Protein AF-A0A3L7MXK4-F1 (afdb_monomer_lite)

Radius of gyration: 22.19 Å; chains: 1; bounding box: 55×28×58 Å

Foldseek 3Di:
DLVVLVCCCVPVNLVSLLVVLVVDDCVVPLVSNQVSLLVSLLSQLQQLLVQLLVVCCVVVVCNPLLVPADHSFQVRLVSSCPPCLVCAPPQHDRHDLVSLLSSLVSLLSHAQDRSLSSSLSSLVSVQSGDCVSQPCDDPPCRVPSVLSNLSSCCRNVHPVVVSLVSLVVRCVVCVVVVDLVSLVVSLVSCVVVVVLVVSLVSCLSRDALVVNPVSCVVVLHLVSSLSRCVVVVNVPSNVVSVVSVVVSVVD

Sequence (251 aa):
MPLGFDWILERYGLCNAITTLTSQDFSQMPAVREYCLQKLIRALYEELAIRLRNEIEKHDGNRSAVEKIPVGEAGEIKKLIANRPWLFEEDNYHIDLSHLSSAVQMSIHLPGCKELEMALELCEYGKNLSSRFLGKSEPPFENLYESYGKYLEINAGRDVEKNLDYFRKIAKENEPDGSSYPAEVLLQLLEKLGKSEEALELAGKTLNASGLYGMCSKAGNFKPMQHAAQAQDDPVHFLAALIEVEKAGKA

Secondary structure (DSSP, 8-state):
--HHHHHHHHHHHHHHHHHHHHHS--TT-HHHHHHHHHHHHHHHHHHHHHHHHHHHHHHH--HHHHTTSPSSSTTHHHHHHTT-GGGGGGG--SS-HHHHHHHHHHGGG--SSHHHHHHHHHHHHHHTS-GGGS--PPTTSSSHHHHHHHHHHHHTTSSHHHHHHHHHHHHHHHGGGT--HHHHHHHHHHHHTT-HHHHHHHHHHHS-HHHHHHHHHHHT--HHHHHHHHHTT-HHHHHHHHHHHHHHT--

pLDDT: mean 86.08, std 9.23, range [38.41, 97.44]

Structure (mmCIF, N/CA/C/O backbone):
data_AF-A0A3L7MXK4-F1
#
_entry.id   AF-A0A3L7MXK4-F1
#
loop_
_atom_site.group_PDB
_atom_site.id
_atom_site.type_symbol
_atom_site.label_atom_id
_atom_site.label_alt_id
_atom_site.label_comp_id
_atom_site.label_asym_id
_atom_site.label_entity_id
_atom_site.label_seq_id
_atom_site.pdbx_PDB_ins_code
_atom_site.Cartn_x
_atom_site.Cartn_y
_atom_site.Cartn_z
_atom_site.occupancy
_atom_site.B_iso_or_equiv
_atom_site.auth_seq_id
_atom_site.auth_comp_id
_atom_site.auth_asym_id
_atom_site.auth_atom_id
_atom_site.pdbx_PDB_model_num
ATOM 1 N N . MET A 1 1 ? -20.090 1.853 -17.558 1.00 38.41 1 MET A N 1
ATOM 2 C CA . MET A 1 1 ? -19.406 2.717 -18.544 1.00 38.41 1 MET A CA 1
ATOM 3 C C . MET A 1 1 ? -18.403 3.597 -17.818 1.00 38.41 1 MET A C 1
ATOM 5 O O . MET A 1 1 ? -18.827 4.575 -17.219 1.00 38.41 1 MET A O 1
ATOM 9 N N . PRO A 1 2 ? -17.108 3.277 -17.845 1.00 53.97 2 PRO A N 1
ATOM 10 C CA . PRO A 1 2 ? -16.078 4.145 -17.288 1.00 53.97 2 PRO A CA 1
ATOM 11 C C . PRO A 1 2 ? -15.321 4.914 -18.391 1.00 53.97 2 PRO A C 1
ATOM 13 O O . PRO A 1 2 ? -14.101 4.960 -18.414 1.00 53.97 2 PRO A O 1
ATOM 16 N N . LEU A 1 3 ? -16.056 5.533 -19.322 1.00 64.44 3 LEU A N 1
ATOM 17 C CA . LEU A 1 3 ? -15.480 6.222 -20.490 1.00 64.44 3 LEU A CA 1
ATOM 18 C C . LEU A 1 3 ? -14.849 7.585 -20.150 1.00 64.44 3 LEU A C 1
ATOM 20 O O . LEU A 1 3 ? -14.024 8.080 -20.906 1.00 64.44 3 LEU A O 1
ATOM 24 N N . GLY A 1 4 ? -15.226 8.205 -19.025 1.00 80.75 4 GLY A N 1
ATOM 25 C CA . GLY A 1 4 ? -14.708 9.523 -18.638 1.00 80.75 4 GLY A CA 1
ATOM 26 C C . GLY A 1 4 ? -13.283 9.477 -18.088 1.00 80.75 4 GLY A C 1
ATOM 27 O O . GLY A 1 4 ? -12.463 10.314 -18.445 1.00 80.75 4 GLY A O 1
ATOM 28 N N . PHE A 1 5 ? -12.974 8.486 -17.247 1.00 84.75 5 PHE A N 1
ATOM 29 C CA . PHE A 1 5 ? -11.651 8.377 -16.630 1.00 84.75 5 PHE A CA 1
ATOM 30 C C . PHE A 1 5 ? -10.586 7.896 -17.618 1.00 84.75 5 PHE A C 1
ATOM 32 O O . PHE A 1 5 ? -9.492 8.453 -17.645 1.00 84.75 5 PHE A O 1
ATOM 39 N N . ASP A 1 6 ? -10.934 6.937 -18.480 1.00 85.69 6 ASP A N 1
ATOM 40 C CA . ASP A 1 6 ? -10.057 6.498 -19.570 1.00 85.69 6 ASP A CA 1
ATOM 41 C C . ASP A 1 6 ? -9.686 7.691 -20.473 1.00 85.69 6 ASP A C 1
ATOM 43 O O . ASP A 1 6 ? -8.519 7.897 -20.791 1.00 85.69 6 ASP A O 1
ATOM 47 N N . TRP A 1 7 ? -10.650 8.570 -20.773 1.00 86.50 7 TRP A N 1
ATOM 48 C CA . TRP A 1 7 ? -10.393 9.784 -21.551 1.00 86.50 7 TRP A CA 1
ATOM 49 C C . TRP A 1 7 ? -9.498 10.800 -20.827 1.00 86.50 7 TRP A C 1
ATOM 51 O O . TRP A 1 7 ? -8.675 11.463 -21.461 1.00 86.50 7 TRP A O 1
ATOM 61 N N . ILE A 1 8 ? -9.633 10.924 -19.500 1.00 86.75 8 ILE A N 1
ATOM 62 C CA . ILE A 1 8 ? -8.743 11.766 -18.687 1.00 86.75 8 ILE A CA 1
ATOM 63 C C . ILE A 1 8 ? -7.309 11.244 -18.764 1.00 86.75 8 ILE A C 1
ATOM 65 O O . ILE A 1 8 ? -6.399 12.024 -19.046 1.00 86.75 8 ILE A O 1
ATOM 69 N N . LEU A 1 9 ? -7.117 9.938 -18.570 1.00 87.44 9 LEU A N 1
ATOM 70 C CA . LEU A 1 9 ? -5.806 9.299 -18.672 1.00 87.44 9 LEU A CA 1
ATOM 71 C C . LEU A 1 9 ? -5.185 9.502 -20.057 1.00 87.44 9 LEU A C 1
ATOM 73 O O . LEU A 1 9 ? -4.045 9.950 -20.152 1.00 87.44 9 LEU A O 1
ATOM 77 N N . GLU A 1 10 ? -5.942 9.233 -21.121 1.00 86.19 10 GLU A N 1
ATOM 78 C CA . GLU A 1 10 ? -5.451 9.308 -22.500 1.00 86.19 10 GLU A CA 1
ATOM 79 C C . GLU A 1 10 ? -5.115 10.737 -22.945 1.00 86.19 10 GLU A C 1
ATOM 81 O O . GLU A 1 10 ? -4.154 10.945 -23.685 1.00 86.19 10 GLU A O 1
ATOM 86 N N . ARG A 1 11 ? -5.904 11.735 -22.525 1.00 85.25 11 ARG A N 1
ATOM 87 C CA . ARG A 1 11 ? -5.805 13.099 -23.069 1.00 85.25 11 ARG A CA 1
ATOM 88 C C . ARG A 1 11 ? -5.101 14.096 -22.158 1.00 85.25 11 ARG A C 1
ATOM 90 O O . ARG A 1 11 ? -4.504 15.048 -22.657 1.00 85.25 11 ARG A O 1
ATOM 97 N N . TYR A 1 12 ? -5.193 13.904 -20.848 1.00 84.00 12 TYR A N 1
ATOM 98 C CA . TYR A 1 12 ? -4.678 14.839 -19.846 1.00 84.00 12 TYR A CA 1
ATOM 99 C C . TYR A 1 12 ? -3.567 14.235 -18.977 1.00 84.00 12 TYR A C 1
ATOM 101 O O . TYR A 1 12 ? -2.938 14.967 -18.209 1.00 84.00 12 TYR A O 1
ATOM 109 N N . GLY A 1 13 ? -3.289 12.937 -19.129 1.00 88.38 13 GLY A N 1
ATOM 110 C CA . GLY A 1 13 ? -2.161 12.248 -18.510 1.00 88.38 13 GLY A CA 1
ATOM 111 C C . GLY A 1 13 ? -2.358 11.894 -17.034 1.00 88.38 13 GLY A C 1
ATOM 112 O O . GLY A 1 13 ? -3.392 12.168 -16.417 1.00 88.38 13 GLY A O 1
ATOM 113 N N . LEU A 1 14 ? -1.320 11.281 -16.457 1.00 90.00 14 LEU A N 1
ATOM 114 C CA . LEU A 1 14 ? -1.338 10.721 -15.102 1.00 90.00 14 LEU A CA 1
ATOM 115 C C . LEU A 1 14 ? -1.592 11.757 -14.007 1.00 90.00 14 LEU A C 1
ATOM 117 O O . LEU A 1 14 ? -2.372 11.481 -13.104 1.00 90.00 14 LEU A O 1
ATOM 121 N N . CYS A 1 15 ? -0.993 12.948 -14.093 1.00 90.19 15 CYS A N 1
ATOM 122 C CA . CYS A 1 15 ? -1.170 13.993 -13.079 1.00 90.19 15 CYS A CA 1
ATOM 123 C C . CYS A 1 15 ? -2.654 14.349 -12.899 1.00 90.19 15 CYS A C 1
ATOM 125 O O . CYS A 1 15 ? -3.188 14.286 -11.794 1.00 90.19 15 CYS A O 1
ATOM 127 N N . ASN A 1 16 ? -3.361 14.608 -14.006 1.00 90.00 16 ASN A N 1
ATOM 128 C CA . ASN A 1 16 ? -4.790 14.923 -13.970 1.00 90.00 16 ASN A CA 1
ATOM 129 C C . ASN A 1 16 ? -5.641 13.730 -13.522 1.00 90.00 16 ASN A C 1
ATOM 131 O O . ASN A 1 16 ? -6.633 13.915 -12.814 1.00 90.00 16 ASN A O 1
ATOM 135 N N . ALA A 1 17 ? -5.260 12.508 -13.896 1.00 90.25 17 ALA A N 1
ATOM 136 C CA . ALA A 1 17 ? -5.934 11.302 -13.429 1.00 90.25 17 ALA A CA 1
ATOM 137 C C . ALA A 1 17 ? -5.788 11.116 -11.908 1.00 90.25 17 ALA A C 1
ATOM 139 O O . ALA A 1 17 ? -6.777 10.835 -11.230 1.00 90.25 17 ALA A O 1
ATOM 140 N N . ILE A 1 18 ? -4.590 11.354 -11.363 1.00 90.88 18 ILE A N 1
ATOM 141 C CA . ILE A 1 18 ? -4.318 11.347 -9.921 1.00 90.88 18 ILE A CA 1
ATOM 142 C C . ILE A 1 18 ? -5.150 12.426 -9.233 1.00 90.88 18 ILE A C 1
ATOM 144 O O . ILE A 1 18 ? -5.903 12.105 -8.319 1.00 90.88 18 ILE A O 1
ATOM 148 N N . THR A 1 19 ? -5.093 13.678 -9.699 1.00 89.94 19 THR A N 1
ATOM 149 C CA . THR A 1 19 ? -5.881 14.781 -9.125 1.00 89.94 19 THR A CA 1
ATOM 150 C C . THR A 1 19 ? -7.378 14.484 -9.147 1.00 89.94 19 THR A C 1
ATOM 152 O O . THR A 1 19 ? -8.079 14.761 -8.178 1.00 89.94 19 THR A O 1
ATOM 155 N N . THR A 1 20 ? -7.890 13.889 -10.224 1.00 88.06 20 THR A N 1
ATOM 156 C CA . THR A 1 20 ? -9.307 13.512 -10.323 1.00 88.06 20 THR A CA 1
ATOM 157 C C . THR A 1 20 ? -9.670 12.467 -9.273 1.00 88.06 20 THR A C 1
ATOM 159 O O . THR A 1 20 ? -10.681 12.605 -8.588 1.00 88.06 20 THR A O 1
ATOM 162 N N . LEU A 1 21 ? -8.837 11.437 -9.117 1.00 86.69 21 LEU A N 1
ATOM 163 C CA . LEU A 1 21 ? -9.090 10.366 -8.162 1.00 86.69 21 LEU A CA 1
ATOM 164 C C . LEU A 1 21 ? -8.936 10.793 -6.696 1.00 86.69 21 LEU A C 1
ATOM 166 O O . LEU A 1 21 ? -9.581 10.200 -5.836 1.00 86.69 21 LEU A O 1
ATOM 170 N N . THR A 1 22 ? -8.084 11.777 -6.402 1.00 85.31 22 THR A N 1
ATOM 171 C CA . THR A 1 22 ? -7.883 12.283 -5.036 1.00 85.31 22 THR A CA 1
ATOM 172 C C . THR A 1 22 ? -8.890 13.361 -4.643 1.00 85.31 22 THR A C 1
ATOM 174 O O . THR A 1 22 ? -9.222 13.472 -3.467 1.00 85.31 22 THR A O 1
ATOM 177 N N . SER A 1 23 ? -9.387 14.150 -5.600 1.00 85.44 23 SER A N 1
ATOM 178 C CA . SER A 1 23 ? -10.332 15.245 -5.330 1.00 85.44 23 SER A CA 1
ATOM 179 C C . SER A 1 23 ? -11.796 14.812 -5.274 1.00 85.44 23 SER A C 1
ATOM 181 O O . SER A 1 23 ? -12.600 15.480 -4.625 1.00 85.44 23 SER A O 1
ATOM 183 N N . GLN A 1 24 ? -12.163 13.726 -5.954 1.00 82.75 24 GLN A N 1
ATOM 184 C CA . GLN A 1 24 ? -13.541 13.240 -5.969 1.00 82.75 24 GLN A CA 1
ATOM 185 C C . GLN A 1 24 ? -13.801 12.247 -4.838 1.00 82.75 24 GLN A C 1
ATOM 187 O O . GLN A 1 24 ? -13.028 11.315 -4.612 1.00 82.75 24 GLN A O 1
ATOM 192 N N . ASP A 1 25 ? -14.942 12.409 -4.168 1.00 80.06 25 ASP A N 1
ATOM 193 C CA . ASP A 1 25 ? -15.413 11.417 -3.210 1.00 80.06 25 ASP A CA 1
ATOM 194 C C . ASP A 1 25 ? -16.075 10.238 -3.938 1.00 80.06 25 ASP A C 1
ATOM 196 O O . ASP A 1 25 ? -17.154 10.357 -4.521 1.00 80.06 25 ASP A O 1
ATOM 200 N N . PHE A 1 26 ? -15.420 9.079 -3.878 1.00 80.81 26 PHE A N 1
ATOM 201 C CA . PHE A 1 26 ? -15.937 7.815 -4.403 1.00 80.81 26 PHE A CA 1
ATOM 202 C C . PHE A 1 26 ? -16.527 6.904 -3.316 1.00 80.81 26 PHE A C 1
ATOM 204 O O . PHE A 1 26 ? -16.756 5.721 -3.581 1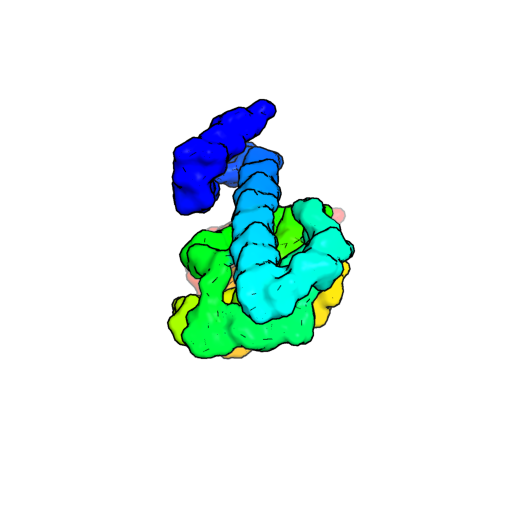.00 80.81 26 PHE A O 1
ATOM 211 N N . SER A 1 27 ? -16.784 7.409 -2.103 1.00 77.31 27 SER A N 1
ATOM 212 C CA . SER A 1 27 ? -17.330 6.631 -0.978 1.00 77.31 27 SER A CA 1
ATOM 213 C C . SER A 1 27 ? -18.598 5.850 -1.346 1.00 77.31 27 SER A C 1
ATOM 215 O O . SER A 1 27 ? -18.765 4.704 -0.934 1.00 77.31 27 SER A O 1
ATOM 217 N N . GLN A 1 28 ? -19.451 6.430 -2.193 1.00 82.38 28 GLN A N 1
ATOM 218 C CA . GLN A 1 28 ? -20.707 5.827 -2.655 1.00 82.38 28 GLN A CA 1
ATOM 219 C C . GLN A 1 28 ? -20.551 4.930 -3.897 1.00 82.38 28 GLN A C 1
ATOM 221 O O . GLN A 1 28 ? -21.513 4.300 -4.334 1.00 82.38 28 GLN A O 1
ATOM 226 N N . MET A 1 29 ? -19.361 4.875 -4.505 1.00 86.56 29 MET A N 1
ATOM 227 C CA . MET A 1 29 ? -19.113 4.183 -5.777 1.00 86.56 29 MET A CA 1
ATOM 228 C C . MET A 1 29 ? -17.806 3.365 -5.739 1.00 86.56 29 MET A C 1
ATOM 230 O O . MET A 1 29 ? -16.905 3.598 -6.554 1.00 86.56 29 MET A O 1
ATOM 234 N N . PRO A 1 30 ? -17.688 2.367 -4.841 1.00 85.75 30 PRO A N 1
ATOM 235 C CA . PRO A 1 30 ? -16.448 1.612 -4.643 1.00 85.75 30 PRO A CA 1
ATOM 236 C C . PRO A 1 30 ? -15.970 0.895 -5.913 1.00 85.75 30 PRO A C 1
ATOM 238 O O . PRO A 1 30 ? -14.783 0.926 -6.220 1.00 85.75 30 PRO A O 1
ATOM 241 N N . ALA A 1 31 ? -16.888 0.341 -6.712 1.00 88.00 31 ALA A N 1
ATOM 242 C CA . ALA A 1 31 ? -16.544 -0.327 -7.970 1.00 88.00 31 ALA A CA 1
ATOM 243 C C . ALA A 1 31 ? -15.960 0.632 -9.027 1.00 88.00 31 ALA A C 1
ATOM 245 O O . ALA A 1 31 ? -15.102 0.244 -9.817 1.00 88.00 31 ALA A O 1
ATOM 246 N N . VAL A 1 32 ? -16.407 1.895 -9.051 1.00 89.31 32 VAL A N 1
ATOM 247 C CA . VAL A 1 32 ? -15.856 2.911 -9.966 1.00 89.31 32 VAL A CA 1
ATOM 248 C C . VAL A 1 32 ? -14.473 3.337 -9.499 1.00 89.31 32 VAL A C 1
ATOM 250 O O . VAL A 1 32 ? -13.558 3.422 -10.314 1.00 89.31 32 VAL A O 1
ATOM 253 N N . ARG A 1 33 ? -14.305 3.541 -8.187 1.00 89.75 33 ARG A N 1
ATOM 254 C CA . ARG A 1 33 ? -13.001 3.834 -7.586 1.00 89.75 33 ARG A CA 1
ATOM 255 C C . ARG A 1 33 ? -11.982 2.760 -7.937 1.00 89.75 33 ARG A C 1
ATOM 257 O O . ARG A 1 33 ? -10.892 3.081 -8.397 1.00 89.75 33 ARG A O 1
ATOM 264 N N . GLU A 1 34 ? -12.358 1.500 -7.745 1.00 91.50 34 GLU A N 1
ATOM 265 C CA . GLU A 1 34 ? -11.515 0.349 -8.042 1.00 91.50 34 GLU A CA 1
ATOM 266 C C . GLU A 1 34 ? -11.119 0.317 -9.521 1.00 91.50 34 GLU A C 1
ATOM 268 O O . GLU A 1 34 ? -9.932 0.232 -9.826 1.00 91.50 34 GLU A O 1
ATOM 273 N N . TYR A 1 35 ? -12.082 0.472 -10.437 1.00 91.81 35 TYR A N 1
ATOM 274 C CA . TYR A 1 35 ? -11.799 0.523 -11.873 1.00 91.81 35 TYR A CA 1
ATOM 275 C C . TYR A 1 35 ? -10.793 1.626 -12.226 1.00 91.81 35 TYR A C 1
ATOM 277 O O . TYR A 1 35 ? -9.805 1.383 -12.921 1.00 91.81 35 TYR A O 1
ATOM 285 N N . CYS A 1 36 ? -11.030 2.848 -11.748 1.00 92.06 36 CYS A N 1
ATOM 286 C CA . CYS A 1 36 ? -10.164 3.984 -12.041 1.00 92.06 36 CYS A CA 1
ATOM 287 C C . CYS A 1 36 ? -8.757 3.782 -11.453 1.00 92.06 36 CYS A C 1
ATOM 289 O O . CYS A 1 36 ? -7.765 4.078 -12.118 1.00 92.06 36 CYS A O 1
ATOM 291 N N . LEU A 1 37 ? -8.647 3.211 -10.249 1.00 93.38 37 LEU A N 1
ATOM 292 C CA . LEU A 1 37 ? -7.355 2.858 -9.656 1.00 93.38 37 LEU A CA 1
ATOM 293 C C . LEU A 1 37 ? -6.620 1.803 -10.481 1.00 93.38 37 LEU A C 1
ATOM 295 O O . LEU A 1 37 ? -5.447 1.993 -10.786 1.00 93.38 37 LEU A O 1
ATOM 299 N N . GLN A 1 38 ? -7.300 0.736 -10.903 1.00 94.88 38 GLN A N 1
ATOM 300 C CA . GLN A 1 38 ? -6.702 -0.292 -11.759 1.00 94.88 38 GLN A CA 1
ATOM 301 C C . GLN A 1 38 ? -6.129 0.318 -13.047 1.00 94.88 38 GLN A C 1
ATOM 303 O O . GLN A 1 38 ? -5.003 0.015 -13.446 1.00 94.88 38 GLN A O 1
ATOM 308 N N . LYS A 1 39 ? -6.868 1.238 -13.677 1.00 94.50 39 LYS A N 1
ATOM 309 C CA . LYS A 1 39 ? -6.406 1.953 -14.873 1.00 94.50 39 LYS A CA 1
ATOM 310 C C . LYS A 1 39 ? -5.208 2.856 -14.608 1.00 94.50 39 LYS A C 1
ATOM 312 O O . LYS A 1 39 ? -4.264 2.834 -15.395 1.00 94.50 39 LYS A O 1
ATOM 317 N N . LEU A 1 40 ? -5.226 3.605 -13.506 1.00 94.94 40 LEU A N 1
ATOM 318 C CA . LEU A 1 40 ? -4.113 4.464 -13.110 1.00 94.94 40 LEU A CA 1
ATOM 319 C C . LEU A 1 40 ? -2.831 3.648 -12.892 1.00 94.94 40 LEU A C 1
ATOM 321 O O . LEU A 1 40 ? -1.787 4.001 -13.436 1.00 94.94 40 LEU A O 1
ATOM 325 N N . ILE A 1 41 ? -2.916 2.550 -12.132 1.00 96.38 41 ILE A N 1
ATOM 326 C CA . ILE A 1 41 ? -1.758 1.691 -11.855 1.00 96.38 41 ILE A CA 1
ATOM 327 C C . ILE A 1 41 ? -1.208 1.093 -13.139 1.00 96.38 41 ILE A C 1
ATOM 329 O O . ILE A 1 41 ? 0.001 1.132 -13.348 1.00 96.38 41 ILE A O 1
ATOM 333 N N . ARG A 1 42 ? -2.075 0.596 -14.027 1.00 95.50 42 ARG A N 1
ATOM 334 C CA . ARG A 1 42 ? -1.629 0.038 -15.304 1.00 95.50 42 ARG A CA 1
ATOM 335 C C . ARG A 1 42 ? -0.901 1.077 -16.160 1.00 95.50 42 ARG A C 1
ATOM 337 O O . ARG A 1 42 ? 0.183 0.785 -16.648 1.00 95.50 42 ARG A O 1
ATOM 344 N N . ALA A 1 43 ? -1.452 2.283 -16.294 1.00 94.50 43 ALA A N 1
ATOM 345 C CA . ALA A 1 43 ? -0.835 3.343 -17.089 1.00 94.50 43 ALA A CA 1
ATOM 346 C C . ALA A 1 43 ? 0.540 3.757 -16.534 1.00 94.50 43 ALA A C 1
ATOM 348 O O . ALA A 1 43 ? 1.507 3.875 -17.285 1.00 94.50 43 ALA A O 1
ATOM 349 N N . LEU A 1 44 ? 0.649 3.920 -15.210 1.00 95.69 44 LEU A N 1
ATOM 350 C CA . LEU A 1 44 ? 1.914 4.249 -14.553 1.00 95.69 44 LEU A CA 1
ATOM 351 C C . LEU A 1 44 ? 2.948 3.119 -14.693 1.00 95.69 44 LEU A C 1
ATOM 353 O O . LEU A 1 44 ? 4.126 3.374 -14.942 1.00 95.69 44 LEU A O 1
ATOM 357 N N . TYR A 1 45 ? 2.508 1.869 -14.542 1.00 96.50 45 TYR A N 1
ATOM 358 C CA . TYR A 1 45 ? 3.350 0.684 -14.687 1.00 96.50 45 TYR A CA 1
ATOM 359 C C . TYR A 1 45 ? 3.905 0.560 -16.109 1.00 96.50 45 TYR A C 1
ATOM 361 O O . TYR A 1 45 ? 5.102 0.341 -16.286 1.00 96.50 45 TYR A O 1
ATOM 369 N N . GLU A 1 46 ? 3.055 0.744 -17.122 1.00 94.44 46 GLU A N 1
ATOM 370 C CA . GLU A 1 46 ? 3.454 0.732 -18.533 1.00 94.44 46 GLU A CA 1
ATOM 371 C C . GLU A 1 46 ? 4.459 1.849 -18.840 1.00 94.44 46 GLU A C 1
ATOM 373 O O . GLU A 1 46 ? 5.474 1.599 -19.493 1.00 94.44 46 GLU A O 1
ATOM 378 N N . GLU A 1 47 ? 4.239 3.060 -18.321 1.00 94.31 47 GLU A N 1
ATOM 379 C CA . GLU A 1 47 ? 5.185 4.166 -18.480 1.00 94.31 47 GLU A CA 1
ATOM 380 C C . GLU A 1 47 ? 6.555 3.844 -17.865 1.00 94.31 47 GLU A C 1
ATOM 382 O O . GLU A 1 47 ? 7.585 4.045 -18.519 1.00 94.31 47 GLU A O 1
ATOM 387 N N . LEU A 1 48 ? 6.582 3.299 -16.642 1.00 95.88 48 LEU A N 1
ATOM 388 C CA . LEU A 1 48 ? 7.825 2.881 -15.992 1.00 95.88 48 LEU A CA 1
ATOM 389 C C . LEU A 1 48 ? 8.539 1.802 -16.806 1.00 95.88 48 LEU A C 1
ATOM 391 O O . LEU A 1 48 ? 9.735 1.913 -17.072 1.00 95.88 48 LEU A O 1
ATOM 395 N N . ALA A 1 49 ? 7.805 0.769 -17.219 1.00 94.38 49 ALA A N 1
ATOM 396 C CA . ALA A 1 49 ? 8.348 -0.338 -17.989 1.00 94.38 49 ALA A CA 1
ATOM 397 C C . ALA A 1 49 ? 8.970 0.157 -19.301 1.00 94.38 49 ALA A C 1
ATOM 399 O O . ALA A 1 49 ? 10.116 -0.178 -19.592 1.00 94.38 49 ALA A O 1
ATOM 400 N N . ILE A 1 50 ? 8.279 1.017 -20.057 1.00 93.19 50 ILE A N 1
ATOM 401 C CA . ILE A 1 50 ? 8.803 1.599 -21.302 1.00 93.19 50 ILE A CA 1
ATOM 402 C C . ILE A 1 50 ? 10.096 2.379 -21.043 1.00 93.19 50 ILE A C 1
ATOM 404 O O . ILE A 1 50 ? 11.078 2.202 -21.766 1.00 93.19 50 ILE A O 1
ATOM 408 N N . ARG A 1 51 ? 10.125 3.230 -20.012 1.00 93.94 51 ARG A N 1
ATOM 409 C CA . ARG A 1 51 ? 11.308 4.043 -19.696 1.00 93.94 51 ARG A CA 1
ATOM 410 C C . ARG A 1 51 ? 12.497 3.182 -19.266 1.00 93.94 51 ARG A C 1
ATOM 412 O O . ARG A 1 51 ? 13.589 3.379 -19.791 1.00 93.94 51 ARG A O 1
ATOM 419 N N . LEU A 1 52 ? 12.275 2.176 -18.417 1.00 93.00 52 LEU A N 1
ATOM 420 C CA . LEU A 1 52 ? 13.304 1.210 -18.019 1.00 93.00 52 LEU A CA 1
ATOM 421 C C . LEU A 1 52 ? 13.846 0.426 -19.216 1.00 93.00 52 LEU A C 1
ATOM 423 O O . LEU A 1 52 ? 15.056 0.287 -19.363 1.00 93.00 52 LEU A O 1
ATOM 427 N N . ARG A 1 53 ? 12.965 -0.067 -20.093 1.00 91.56 53 ARG A N 1
ATOM 428 C CA . ARG A 1 53 ? 13.363 -0.787 -21.311 1.00 91.56 53 ARG A CA 1
ATOM 429 C C . ARG A 1 53 ? 14.249 0.079 -22.199 1.00 91.56 53 ARG A C 1
ATOM 431 O O . ARG A 1 53 ? 15.317 -0.371 -22.596 1.00 91.56 53 ARG A O 1
ATOM 438 N N . ASN A 1 54 ? 13.837 1.321 -22.451 1.00 90.69 54 ASN A N 1
ATOM 439 C CA . ASN A 1 54 ? 14.605 2.266 -23.260 1.00 90.69 54 ASN A CA 1
ATOM 440 C C . ASN A 1 54 ? 15.980 2.565 -22.650 1.00 90.69 54 ASN A C 1
ATOM 442 O O . ASN A 1 54 ? 16.957 2.683 -23.384 1.00 90.69 54 ASN A O 1
ATOM 446 N N . GLU A 1 55 ? 16.067 2.691 -21.326 1.00 90.94 55 GLU A N 1
ATOM 447 C CA . GLU A 1 55 ? 17.338 2.952 -20.650 1.00 90.94 55 GLU A CA 1
ATOM 448 C C . GLU A 1 55 ? 18.280 1.743 -20.711 1.00 90.94 55 GLU A C 1
ATOM 450 O O . GLU A 1 55 ? 19.455 1.884 -21.045 1.00 90.94 55 GLU A O 1
ATOM 455 N N . ILE A 1 56 ? 17.754 0.535 -20.496 1.00 89.38 56 ILE A N 1
ATOM 456 C CA . ILE A 1 56 ? 18.518 -0.713 -20.631 1.00 89.38 56 ILE A CA 1
ATOM 457 C C . ILE A 1 56 ? 19.005 -0.903 -22.071 1.00 89.38 56 ILE A C 1
ATOM 459 O O . ILE A 1 56 ? 20.160 -1.267 -22.285 1.00 89.38 56 ILE A O 1
ATOM 463 N N . GLU A 1 57 ? 18.162 -0.629 -23.069 1.00 88.00 57 GLU A N 1
ATOM 464 C CA . GLU A 1 57 ? 18.556 -0.704 -24.479 1.00 88.00 57 GLU A CA 1
ATOM 465 C C . GLU A 1 57 ? 19.681 0.283 -24.822 1.00 88.00 57 GLU A C 1
ATOM 467 O O . GLU A 1 57 ? 20.597 -0.079 -25.563 1.00 88.00 57 GLU A O 1
ATOM 472 N N . LYS A 1 58 ? 19.649 1.500 -24.264 1.00 86.75 58 LYS A N 1
ATOM 473 C CA . LYS A 1 58 ? 20.709 2.503 -24.451 1.00 86.75 58 LYS A CA 1
ATOM 474 C C . LYS A 1 58 ? 22.021 2.114 -23.772 1.00 86.75 58 LYS A C 1
ATOM 476 O O . LYS A 1 58 ? 23.072 2.314 -24.373 1.00 86.75 58 LYS A O 1
ATOM 481 N N . HIS A 1 59 ? 21.963 1.594 -22.545 1.00 85.50 59 HIS A N 1
ATOM 482 C CA . HIS A 1 59 ? 23.150 1.253 -21.759 1.00 85.50 59 HIS A CA 1
ATOM 483 C C . HIS A 1 59 ? 23.830 -0.029 -22.258 1.00 85.50 59 HIS A C 1
ATOM 485 O O . HIS A 1 59 ? 25.026 -0.034 -22.542 1.00 85.50 59 HIS A O 1
ATOM 491 N N . ASP A 1 60 ? 23.070 -1.120 -22.399 1.00 75.31 60 ASP A N 1
ATOM 492 C CA . ASP A 1 60 ? 23.641 -2.438 -22.695 1.00 75.31 60 ASP A CA 1
ATOM 493 C C . ASP A 1 60 ? 23.847 -2.664 -24.202 1.00 75.31 60 ASP A C 1
ATOM 495 O O . ASP A 1 60 ? 24.522 -3.617 -24.599 1.00 75.31 60 ASP A O 1
ATOM 499 N N . GLY A 1 61 ? 23.191 -1.871 -25.064 1.00 67.81 61 GLY A N 1
ATOM 500 C CA . GLY A 1 61 ? 23.093 -2.135 -26.507 1.00 67.81 61 GLY A CA 1
ATOM 501 C C . GLY A 1 61 ? 22.448 -3.493 -26.841 1.00 67.81 61 GLY A C 1
ATOM 502 O O . GLY A 1 61 ? 22.418 -3.912 -27.999 1.00 67.81 61 GLY A O 1
ATOM 503 N N . ASN A 1 62 ? 21.945 -4.205 -25.826 1.00 61.31 62 ASN A N 1
ATOM 504 C CA . ASN A 1 62 ? 21.569 -5.611 -25.876 1.00 61.31 62 ASN A CA 1
ATOM 505 C C . ASN A 1 62 ? 20.049 -5.770 -25.797 1.00 61.31 62 ASN A C 1
ATOM 507 O O . ASN A 1 62 ? 19.478 -6.219 -24.798 1.00 61.31 62 ASN A O 1
ATOM 511 N N . ARG A 1 63 ? 19.397 -5.420 -26.907 1.00 61.72 63 ARG A N 1
ATOM 512 C CA . ARG A 1 63 ? 17.944 -5.513 -27.110 1.00 61.72 63 ARG A CA 1
ATOM 513 C C . ARG A 1 63 ? 17.366 -6.887 -26.735 1.00 61.72 63 ARG A C 1
ATOM 515 O O . ARG A 1 63 ? 16.285 -6.985 -26.159 1.00 61.72 63 ARG A O 1
ATOM 522 N N . SER A 1 64 ? 18.129 -7.958 -26.963 1.00 61.25 64 SER A N 1
ATOM 523 C CA . SER A 1 64 ? 17.693 -9.341 -26.736 1.00 61.25 64 SER A CA 1
ATOM 524 C C . SER A 1 64 ? 17.485 -9.727 -25.266 1.00 61.25 64 SER A C 1
ATOM 526 O O . SER A 1 64 ? 16.813 -10.726 -24.998 1.00 61.25 64 SER A O 1
ATOM 528 N N . ALA A 1 65 ? 18.051 -8.991 -24.301 1.00 67.44 65 ALA A N 1
ATOM 529 C CA . ALA A 1 65 ? 17.788 -9.229 -22.878 1.00 67.44 65 ALA A CA 1
ATOM 530 C C . ALA A 1 65 ? 16.416 -8.677 -22.450 1.00 67.44 65 ALA A C 1
ATOM 532 O O . ALA A 1 65 ? 15.749 -9.265 -21.598 1.00 67.44 65 ALA A O 1
ATOM 533 N N . VAL A 1 66 ? 15.988 -7.580 -23.077 1.00 72.44 66 VAL A N 1
ATOM 534 C CA . VAL A 1 66 ? 14.734 -6.875 -22.796 1.00 72.44 66 VAL A CA 1
ATOM 535 C C . VAL A 1 66 ? 13.559 -7.492 -23.566 1.00 72.44 66 VAL A C 1
ATOM 537 O O . VAL A 1 66 ? 12.475 -7.660 -23.008 1.00 72.44 66 VAL A O 1
ATOM 540 N N . GLU A 1 67 ? 13.776 -7.922 -24.813 1.00 72.75 67 GLU A N 1
ATOM 541 C CA . GLU A 1 67 ? 12.754 -8.562 -25.665 1.00 72.75 67 GLU A CA 1
ATOM 542 C C . GLU A 1 67 ? 12.165 -9.854 -25.075 1.00 72.75 67 GLU A C 1
ATOM 544 O O . GLU A 1 67 ? 11.028 -10.210 -25.370 1.00 72.75 67 GLU A O 1
ATOM 549 N N . LYS A 1 68 ? 12.914 -10.559 -24.218 1.00 77.44 68 LYS A N 1
ATOM 550 C CA . LYS A 1 68 ? 12.456 -11.811 -23.587 1.00 77.44 68 LYS A CA 1
ATOM 551 C C . LYS A 1 68 ? 11.510 -11.594 -22.405 1.00 77.44 68 LYS A C 1
ATOM 553 O O . LYS A 1 68 ? 10.928 -12.560 -21.912 1.00 77.44 68 LYS A O 1
ATOM 558 N N . ILE A 1 69 ? 11.394 -10.365 -21.905 1.00 80.56 69 ILE A N 1
ATOM 559 C CA . ILE A 1 69 ? 10.533 -10.041 -20.768 1.00 80.56 69 ILE A CA 1
ATOM 560 C C . ILE A 1 69 ? 9.128 -9.730 -21.311 1.00 80.56 69 ILE A C 1
ATOM 562 O O . ILE A 1 69 ? 9.016 -8.838 -22.154 1.00 80.56 69 ILE A O 1
ATOM 566 N N . PRO A 1 70 ? 8.064 -10.419 -20.849 1.00 81.25 70 PRO A N 1
ATOM 567 C CA . PRO A 1 70 ? 6.687 -10.099 -21.231 1.00 81.25 70 PRO A CA 1
ATOM 568 C C . PRO A 1 70 ? 6.341 -8.633 -20.948 1.00 81.25 70 PRO A C 1
ATOM 570 O O . PRO A 1 70 ? 6.781 -8.088 -19.938 1.00 81.25 70 PRO A O 1
ATOM 573 N N . VAL A 1 71 ? 5.582 -8.006 -21.850 1.00 84.81 71 VAL A N 1
ATOM 574 C CA . VAL A 1 71 ? 5.173 -6.593 -21.764 1.00 84.81 71 VAL A CA 1
ATOM 575 C C . VAL A 1 71 ? 3.751 -6.502 -21.214 1.00 84.81 71 VAL A C 1
ATOM 577 O O . VAL A 1 71 ? 2.870 -7.228 -21.675 1.00 84.81 71 VAL A O 1
ATOM 580 N N . GLY A 1 72 ? 3.508 -5.594 -20.268 1.00 81.44 72 GLY A N 1
ATOM 581 C CA . GLY A 1 72 ? 2.177 -5.335 -19.705 1.00 81.44 72 GLY A CA 1
ATOM 582 C C . GLY A 1 72 ? 1.703 -6.415 -18.723 1.00 81.44 72 GLY A C 1
ATOM 583 O O . GLY A 1 72 ? 0.501 -6.579 -18.460 1.00 81.44 72 GLY A O 1
ATOM 584 N N . GLU A 1 73 ? 2.636 -7.194 -18.179 1.00 86.69 73 GLU A N 1
ATOM 585 C CA . GLU A 1 73 ? 2.355 -8.240 -17.202 1.00 86.69 73 GLU A CA 1
ATOM 586 C C . GLU A 1 73 ? 3.033 -7.956 -15.870 1.00 86.69 73 GLU A C 1
ATOM 588 O O . GLU A 1 73 ? 4.167 -7.490 -15.821 1.00 86.69 73 GLU A O 1
ATOM 593 N N . ALA A 1 74 ? 2.339 -8.298 -14.782 1.00 84.81 74 ALA A N 1
ATOM 594 C CA . ALA A 1 74 ? 2.958 -8.311 -13.469 1.00 84.81 74 ALA A CA 1
ATOM 595 C C . ALA A 1 74 ? 4.161 -9.276 -13.479 1.00 84.81 74 ALA A C 1
ATOM 597 O O . ALA A 1 74 ? 4.106 -10.382 -14.023 1.00 84.81 74 ALA A O 1
ATOM 598 N N . GLY A 1 75 ? 5.261 -8.835 -12.891 1.00 89.38 75 GLY A N 1
ATOM 599 C CA . GLY A 1 75 ? 6.587 -9.433 -12.900 1.00 89.38 75 GLY A CA 1
ATOM 600 C C . GLY A 1 75 ? 7.554 -8.801 -13.907 1.00 89.38 75 GLY A C 1
ATOM 601 O O . GLY A 1 75 ? 8.726 -9.186 -13.914 1.00 89.38 75 GLY A O 1
ATOM 602 N N . GLU A 1 76 ? 7.107 -7.890 -14.776 1.00 92.75 76 GLU A N 1
ATOM 603 C CA . GLU A 1 76 ? 7.949 -7.219 -15.770 1.00 92.75 76 GLU A CA 1
ATOM 604 C C . GLU A 1 76 ? 8.974 -6.284 -15.118 1.00 92.75 76 GLU A C 1
ATOM 606 O O . GLU A 1 76 ? 10.177 -6.462 -15.327 1.00 92.75 76 GLU A O 1
ATOM 611 N N . ILE A 1 77 ? 8.533 -5.330 -14.294 1.00 93.75 77 ILE A N 1
ATOM 612 C CA . ILE A 1 77 ? 9.416 -4.339 -13.660 1.00 93.75 77 ILE A CA 1
ATOM 613 C C . ILE A 1 77 ? 10.448 -5.028 -12.772 1.00 93.75 77 ILE A C 1
ATOM 615 O O . ILE A 1 77 ? 11.636 -4.725 -12.865 1.00 93.75 77 ILE A O 1
ATOM 619 N N . LYS A 1 78 ? 10.035 -6.024 -11.986 1.00 92.94 78 LYS A N 1
ATOM 620 C CA . LYS A 1 78 ? 10.931 -6.823 -11.146 1.00 92.94 78 LYS A CA 1
ATOM 621 C C . LYS A 1 78 ? 12.043 -7.479 -11.965 1.00 92.94 78 LYS A C 1
ATOM 623 O O . LYS A 1 78 ? 13.192 -7.493 -11.531 1.00 92.94 78 LYS A O 1
ATOM 628 N N . LYS A 1 79 ? 11.734 -8.006 -13.155 1.00 91.62 79 LYS A N 1
ATOM 629 C CA . LYS A 1 79 ? 12.734 -8.596 -14.067 1.00 91.62 79 LYS A CA 1
ATOM 630 C C . LYS A 1 79 ? 13.625 -7.537 -14.721 1.00 91.62 79 LYS A C 1
ATOM 632 O O . LYS A 1 79 ? 14.806 -7.808 -14.953 1.00 91.62 79 LYS A O 1
ATOM 637 N N . LEU A 1 80 ? 13.079 -6.357 -15.022 1.00 90.88 80 LEU A N 1
ATOM 638 C CA . LEU A 1 80 ? 13.828 -5.237 -15.596 1.00 90.88 80 LEU A CA 1
ATOM 639 C C . LEU A 1 80 ? 14.854 -4.680 -14.602 1.00 90.88 80 LEU A C 1
ATOM 641 O O . LEU A 1 80 ? 15.994 -4.449 -14.988 1.00 90.88 80 LEU A O 1
ATOM 645 N N . ILE A 1 81 ? 14.508 -4.547 -13.323 1.00 92.75 81 ILE A N 1
ATOM 646 C CA . ILE A 1 81 ? 15.433 -4.016 -12.305 1.00 92.75 81 ILE A CA 1
ATOM 647 C C . ILE A 1 81 ? 16.389 -5.075 -11.738 1.00 92.75 81 ILE A C 1
ATOM 649 O O . ILE A 1 81 ? 17.458 -4.741 -11.226 1.00 92.75 81 ILE A O 1
ATOM 653 N N . ALA A 1 82 ? 16.037 -6.363 -11.830 1.00 90.12 82 ALA A N 1
ATOM 654 C CA . ALA A 1 82 ? 16.856 -7.445 -11.293 1.00 90.12 82 ALA A CA 1
ATOM 655 C C . ALA A 1 82 ? 18.276 -7.435 -11.882 1.00 90.12 82 ALA A C 1
ATOM 657 O O . ALA A 1 82 ? 18.456 -7.458 -13.099 1.00 90.12 82 ALA A O 1
ATOM 658 N N . ASN A 1 83 ? 19.280 -7.471 -10.999 1.00 85.81 83 ASN A N 1
ATOM 659 C CA . ASN A 1 83 ? 20.709 -7.454 -11.334 1.00 85.81 83 ASN A CA 1
ATOM 660 C C . ASN A 1 83 ? 21.180 -6.195 -12.089 1.00 85.81 83 ASN A C 1
ATOM 662 O O . ASN A 1 83 ? 22.217 -6.239 -12.749 1.00 85.81 83 ASN A O 1
ATOM 666 N N . ARG A 1 84 ? 20.445 -5.079 -11.996 1.00 89.88 84 ARG A N 1
ATOM 667 C CA . ARG A 1 84 ? 20.794 -3.803 -12.642 1.00 89.88 84 ARG A CA 1
ATOM 668 C C . ARG A 1 84 ? 20.801 -2.638 -11.639 1.00 89.88 84 ARG A C 1
ATOM 670 O O . ARG A 1 84 ? 20.011 -1.709 -11.789 1.00 89.88 84 ARG A O 1
ATOM 677 N N . PRO A 1 85 ? 21.670 -2.668 -10.606 1.00 88.94 85 PRO A N 1
ATOM 678 C CA . PRO A 1 85 ? 21.742 -1.596 -9.607 1.00 88.94 85 PRO A CA 1
ATOM 679 C C . PRO A 1 85 ? 22.109 -0.239 -10.226 1.00 88.94 85 PRO A C 1
ATOM 681 O O . PRO A 1 85 ? 21.649 0.790 -9.742 1.00 88.94 85 PRO A O 1
ATOM 684 N N . TRP A 1 86 ? 22.839 -0.253 -11.346 1.00 91.44 86 TRP A N 1
ATOM 685 C CA . TRP A 1 86 ? 23.219 0.933 -12.115 1.00 91.44 86 TRP A CA 1
ATOM 686 C C . TRP A 1 86 ? 22.028 1.796 -12.560 1.00 91.44 86 TRP A C 1
ATOM 688 O O . TRP A 1 86 ? 22.188 2.995 -12.763 1.00 91.44 86 TRP A O 1
ATOM 698 N N . LEU A 1 87 ? 20.814 1.233 -12.652 1.00 91.19 87 LEU A N 1
ATOM 699 C CA . LEU A 1 87 ? 19.598 1.999 -12.951 1.00 91.19 87 LEU A CA 1
ATOM 700 C C . LEU A 1 87 ? 19.284 3.067 -11.890 1.00 91.19 87 LEU A C 1
ATOM 702 O O . LEU A 1 87 ? 18.519 3.983 -12.178 1.00 91.19 87 LEU A O 1
ATOM 706 N N . PHE A 1 88 ? 19.840 2.942 -10.686 1.00 92.81 88 PHE A N 1
ATOM 707 C CA . PHE A 1 88 ? 19.554 3.798 -9.531 1.00 92.81 88 PHE A CA 1
ATOM 708 C C . PHE A 1 88 ? 20.794 4.542 -9.017 1.00 92.81 88 PHE A C 1
ATOM 710 O O . PHE A 1 88 ? 20.725 5.245 -8.008 1.00 92.81 88 PHE A O 1
ATOM 717 N N . GLU A 1 89 ? 21.941 4.371 -9.677 1.00 90.88 89 GLU A N 1
ATOM 718 C CA . GLU A 1 89 ? 23.166 5.080 -9.319 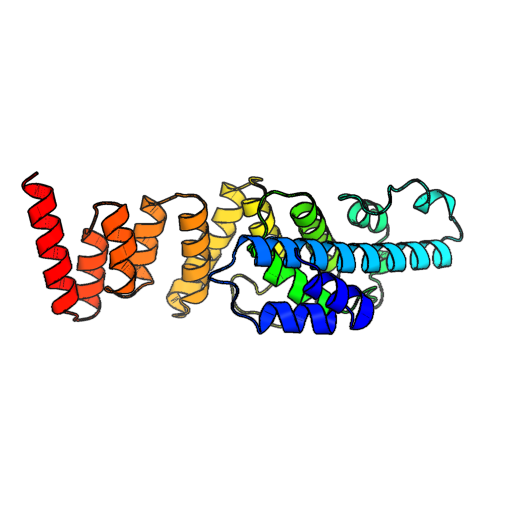1.00 90.88 89 GLU A CA 1
ATOM 719 C C . GLU A 1 89 ? 23.010 6.589 -9.556 1.00 90.88 89 GLU A C 1
ATOM 721 O O . GLU A 1 89 ? 22.192 7.026 -10.362 1.00 90.88 89 GLU A O 1
ATOM 726 N N . GLU A 1 90 ? 23.773 7.393 -8.812 1.00 87.62 90 GLU A N 1
ATOM 727 C CA . GLU A 1 90 ? 23.771 8.862 -8.924 1.00 87.62 90 GLU A CA 1
ATOM 728 C C . GLU A 1 90 ? 22.390 9.522 -8.751 1.00 87.62 90 GLU A C 1
ATOM 730 O O . GLU A 1 90 ? 22.085 10.530 -9.384 1.00 87.62 90 GLU A O 1
ATOM 735 N N . ASP A 1 91 ? 21.556 8.974 -7.861 1.00 87.50 91 ASP A N 1
ATOM 736 C CA . ASP A 1 91 ? 20.197 9.468 -7.610 1.00 87.50 91 ASP A CA 1
ATOM 737 C C . ASP A 1 91 ? 19.298 9.414 -8.877 1.00 87.50 91 ASP A C 1
ATOM 739 O O . ASP A 1 91 ? 18.330 10.171 -8.990 1.00 87.50 91 ASP A O 1
ATOM 743 N N . ASN A 1 92 ? 19.588 8.516 -9.832 1.00 89.81 92 ASN A N 1
ATOM 744 C CA . ASN A 1 92 ? 18.813 8.378 -11.066 1.00 89.81 92 ASN A CA 1
ATOM 745 C C . ASN A 1 92 ? 17.426 7.755 -10.820 1.00 89.81 92 ASN A C 1
ATOM 747 O O . ASN A 1 92 ? 17.248 6.854 -9.996 1.00 89.81 92 ASN A O 1
ATOM 751 N N . TYR A 1 93 ? 16.428 8.232 -11.563 1.00 92.69 93 TYR A N 1
ATOM 752 C CA . TYR A 1 93 ? 15.054 7.744 -11.509 1.00 92.69 93 TYR A CA 1
ATOM 753 C C . TYR A 1 93 ? 14.395 7.813 -12.887 1.00 92.69 93 TYR A C 1
ATOM 755 O O . TYR A 1 93 ? 14.672 8.682 -13.709 1.00 92.69 93 TYR A O 1
ATOM 763 N N . HIS A 1 94 ? 13.463 6.893 -13.122 1.00 94.12 94 HIS A N 1
ATOM 764 C CA . HIS A 1 94 ? 12.893 6.624 -14.444 1.00 94.12 94 HIS A CA 1
ATOM 765 C C . HIS A 1 94 ? 11.419 6.988 -14.525 1.00 94.12 94 HIS A C 1
ATOM 767 O O . HIS A 1 94 ? 10.768 6.676 -15.508 1.00 94.12 94 HIS A O 1
ATOM 773 N N . ILE A 1 95 ? 10.861 7.647 -13.516 1.00 94.44 95 ILE A N 1
ATOM 774 C CA . ILE A 1 95 ? 9.452 8.041 -13.484 1.00 94.44 95 ILE A CA 1
ATOM 775 C C . ILE A 1 95 ? 9.252 9.275 -12.620 1.00 94.44 95 ILE A C 1
ATOM 777 O O . ILE A 1 95 ? 10.085 9.590 -11.777 1.00 94.44 95 ILE A O 1
ATOM 781 N N . ASP A 1 96 ? 8.139 9.971 -12.822 1.00 94.06 96 ASP A N 1
ATOM 782 C CA . ASP A 1 96 ? 7.734 11.037 -11.917 1.00 94.06 96 ASP A CA 1
ATOM 783 C C . ASP A 1 96 ? 7.468 10.474 -10.507 1.00 94.06 96 ASP A C 1
ATOM 785 O O . ASP A 1 96 ? 6.594 9.626 -10.299 1.00 94.06 96 ASP A O 1
ATOM 789 N N . LEU A 1 97 ? 8.239 10.953 -9.530 1.00 92.06 97 LEU A N 1
ATOM 790 C CA . LEU A 1 97 ? 8.196 10.467 -8.152 1.00 92.06 97 LEU A CA 1
ATOM 791 C C . LEU A 1 97 ? 6.909 10.878 -7.421 1.00 92.06 97 LEU A C 1
ATOM 793 O O . LEU A 1 97 ? 6.455 10.168 -6.519 1.00 92.06 97 LEU A O 1
ATOM 797 N N . SER A 1 98 ? 6.283 11.989 -7.823 1.00 91.75 98 SER A N 1
ATOM 798 C CA . SER A 1 98 ? 4.991 12.418 -7.279 1.00 91.75 98 SER A CA 1
ATOM 799 C C . SER A 1 98 ? 3.855 11.524 -7.780 1.00 91.75 98 SER A C 1
ATOM 801 O O . SER A 1 98 ? 2.962 11.162 -7.009 1.00 91.75 98 SER A O 1
ATOM 803 N N . HIS A 1 99 ? 3.931 11.079 -9.041 1.00 94.44 99 HIS A N 1
ATOM 804 C CA . HIS A 1 99 ? 2.992 10.099 -9.581 1.00 94.44 99 HIS A CA 1
ATOM 805 C C . HIS A 1 99 ? 3.154 8.740 -8.901 1.00 94.44 99 HIS A C 1
ATOM 807 O O . HIS A 1 99 ? 2.164 8.136 -8.489 1.00 94.44 99 HIS A O 1
ATOM 813 N N . LEU A 1 100 ? 4.403 8.286 -8.751 1.00 95.06 100 LEU A N 1
ATOM 814 C CA . LEU A 1 100 ? 4.724 7.008 -8.124 1.00 95.06 100 LEU A CA 1
ATOM 815 C C . LEU A 1 100 ? 4.227 6.938 -6.676 1.00 95.06 100 LEU A C 1
ATOM 817 O O . LEU A 1 100 ? 3.509 6.006 -6.315 1.00 95.06 100 LEU A O 1
ATOM 821 N N . SER A 1 101 ? 4.566 7.938 -5.860 1.00 93.12 101 SER A N 1
ATOM 822 C CA . SER A 1 101 ? 4.125 7.999 -4.463 1.00 93.12 101 SER A CA 1
ATOM 823 C C . SER A 1 101 ? 2.601 8.039 -4.343 1.00 93.12 101 SER A C 1
ATOM 825 O O . SER A 1 101 ? 2.038 7.247 -3.591 1.00 93.12 101 SER A O 1
ATOM 827 N N . SER A 1 102 ? 1.920 8.876 -5.131 1.00 93.50 102 SER A N 1
ATOM 828 C CA . SER A 1 102 ? 0.454 8.974 -5.106 1.00 93.50 102 SER A CA 1
ATOM 829 C C . SER A 1 102 ? -0.219 7.655 -5.494 1.00 93.50 102 SER A C 1
ATOM 831 O O . SER A 1 102 ? -1.122 7.184 -4.806 1.00 93.50 102 SER A O 1
ATOM 833 N N . ALA A 1 103 ? 0.247 7.008 -6.563 1.00 94.81 103 ALA A N 1
ATOM 834 C CA . ALA A 1 103 ? -0.294 5.732 -7.016 1.00 94.81 103 ALA A CA 1
ATOM 835 C C . ALA A 1 103 ? -0.133 4.622 -5.963 1.00 94.81 103 ALA A C 1
ATOM 837 O O . ALA A 1 103 ? -1.080 3.881 -5.691 1.00 94.81 103 ALA A O 1
ATOM 838 N N . VAL A 1 104 ? 1.038 4.536 -5.324 1.00 94.62 104 VAL A N 1
ATOM 839 C CA . VAL A 1 104 ? 1.301 3.574 -4.243 1.00 94.62 104 VAL A CA 1
ATOM 840 C C . VAL A 1 104 ? 0.392 3.832 -3.039 1.00 94.62 104 VAL A C 1
ATOM 842 O O . VAL A 1 104 ? -0.228 2.894 -2.540 1.00 94.62 104 VAL A O 1
ATOM 845 N N . GLN A 1 105 ? 0.235 5.091 -2.619 1.00 93.31 105 GLN A N 1
ATOM 846 C CA . GLN A 1 105 ? -0.646 5.451 -1.502 1.00 93.31 105 GLN A CA 1
ATOM 847 C C . GLN A 1 105 ? -2.099 5.046 -1.761 1.00 93.31 105 GLN A C 1
ATOM 849 O O . GLN A 1 105 ? -2.769 4.479 -0.903 1.00 93.31 105 GLN A O 1
ATOM 854 N N . MET A 1 106 ? -2.588 5.283 -2.976 1.00 92.94 106 MET A N 1
ATOM 855 C CA . MET A 1 106 ? -3.967 4.977 -3.352 1.00 92.94 106 MET A CA 1
ATOM 856 C C . MET A 1 106 ? -4.220 3.477 -3.562 1.00 92.94 106 MET A C 1
ATOM 858 O O . MET A 1 106 ? -5.367 3.025 -3.480 1.00 92.94 106 MET A O 1
ATOM 862 N N . SER A 1 107 ? -3.163 2.692 -3.793 1.00 95.12 107 SER A N 1
ATOM 863 C CA . SER A 1 107 ? -3.243 1.246 -4.035 1.00 95.12 107 SER A CA 1
ATOM 864 C C . SER A 1 107 ? -3.756 0.453 -2.830 1.00 95.12 107 SER A C 1
ATOM 866 O O . SER A 1 107 ? -4.201 -0.679 -3.000 1.00 95.12 107 SER A O 1
ATOM 868 N N . ILE A 1 108 ? -3.787 1.035 -1.624 1.00 92.94 108 ILE A N 1
ATOM 869 C CA . ILE A 1 108 ? -4.359 0.390 -0.424 1.00 92.94 108 ILE A CA 1
ATOM 870 C C . ILE A 1 108 ? -5.829 -0.021 -0.602 1.00 92.94 108 ILE A C 1
ATOM 872 O O . ILE A 1 108 ? -6.318 -0.925 0.084 1.00 92.94 108 ILE A O 1
ATOM 876 N N . HIS A 1 109 ? -6.526 0.627 -1.538 1.00 91.62 109 HIS A N 1
ATOM 877 C CA . HIS A 1 109 ? -7.919 0.356 -1.875 1.00 91.62 109 HIS A CA 1
ATOM 878 C C . HIS A 1 109 ? -8.098 -0.721 -2.952 1.00 91.62 109 HIS A C 1
ATOM 880 O O . HIS A 1 109 ? -9.237 -1.081 -3.243 1.00 91.62 109 HIS A O 1
ATOM 886 N N . LEU A 1 110 ? -7.016 -1.246 -3.537 1.00 92.69 110 LEU A N 1
ATOM 887 C CA . LEU A 1 110 ? -7.105 -2.347 -4.490 1.00 92.69 110 LEU A CA 1
ATOM 888 C C . LEU A 1 110 ? -7.369 -3.678 -3.762 1.00 92.69 110 LEU A C 1
ATOM 890 O O . LEU A 1 110 ? -6.764 -3.942 -2.713 1.00 92.69 110 LEU A O 1
ATOM 894 N N . PRO A 1 111 ? -8.260 -4.529 -4.301 1.00 90.50 111 PRO A N 1
ATOM 895 C CA . PRO A 1 111 ? -8.393 -5.912 -3.860 1.00 90.50 111 PRO A CA 1
ATOM 896 C C . PRO A 1 111 ? -7.248 -6.771 -4.419 1.00 90.50 111 PRO A C 1
ATOM 898 O O . PRO A 1 111 ? -6.393 -6.284 -5.157 1.00 90.50 111 PRO A O 1
ATOM 901 N N . GLY A 1 112 ? -7.249 -8.070 -4.106 1.00 90.12 112 GLY A N 1
ATOM 902 C CA . GLY A 1 112 ? -6.356 -9.050 -4.731 1.00 90.12 112 GLY A CA 1
ATOM 903 C C . GLY A 1 112 ? -6.622 -9.193 -6.234 1.00 90.12 112 GLY A C 1
ATOM 904 O O . GLY A 1 112 ? -7.403 -10.047 -6.649 1.00 90.12 112 GLY A O 1
ATOM 905 N N . CYS A 1 113 ? -5.992 -8.346 -7.049 1.00 92.56 113 CYS A N 1
ATOM 906 C CA . CYS A 1 113 ? -6.097 -8.325 -8.509 1.00 92.56 113 CYS A CA 1
ATOM 907 C C . CYS A 1 113 ? -4.715 -8.184 -9.178 1.00 92.56 113 CYS A C 1
ATOM 909 O O . CYS A 1 113 ? -3.701 -7.996 -8.509 1.00 92.56 113 CYS A O 1
ATOM 911 N N . LYS A 1 114 ? -4.656 -8.258 -10.517 1.00 93.69 114 LYS A N 1
ATOM 912 C CA . LYS A 1 114 ? -3.391 -8.149 -11.274 1.00 93.69 114 LYS A CA 1
ATOM 913 C C . LYS A 1 114 ? -2.695 -6.803 -11.032 1.00 93.69 114 LYS A C 1
ATOM 915 O O . LYS A 1 114 ? -1.474 -6.744 -10.943 1.00 93.69 114 LYS A O 1
ATOM 920 N N . GLU A 1 115 ? -3.465 -5.730 -10.910 1.00 96.12 115 GLU A N 1
ATOM 921 C CA . GLU A 1 115 ? -2.956 -4.381 -10.675 1.00 96.12 115 GLU A CA 1
ATOM 922 C C . GLU A 1 115 ? -2.396 -4.211 -9.256 1.00 96.12 115 GLU A C 1
ATOM 924 O O . GLU A 1 115 ? -1.486 -3.410 -9.063 1.00 96.12 115 GLU A O 1
ATOM 929 N N . LEU A 1 116 ? -2.850 -5.001 -8.276 1.00 96.38 116 LEU A N 1
ATOM 930 C CA . LEU A 1 116 ? -2.214 -5.040 -6.957 1.00 96.38 116 LEU A CA 1
ATOM 931 C C . LEU A 1 116 ? -0.775 -5.571 -7.051 1.00 96.38 116 LEU A C 1
ATOM 933 O O . LEU A 1 116 ? 0.127 -5.019 -6.426 1.00 96.38 116 LEU A O 1
ATOM 937 N N . GLU A 1 117 ? -0.537 -6.594 -7.877 1.00 96.12 117 GLU A N 1
ATOM 938 C CA . GLU A 1 117 ? 0.815 -7.119 -8.119 1.00 96.12 117 GLU A CA 1
ATOM 939 C C . GLU A 1 117 ? 1.703 -6.088 -8.828 1.00 96.12 117 GLU A C 1
ATOM 941 O O . GLU A 1 117 ? 2.868 -5.915 -8.472 1.00 96.12 117 GLU A O 1
ATOM 946 N N . MET A 1 118 ? 1.137 -5.344 -9.784 1.00 97.44 118 MET A N 1
ATOM 947 C CA . MET A 1 118 ? 1.826 -4.213 -10.414 1.00 97.44 118 MET A CA 1
ATOM 948 C C . MET A 1 118 ? 2.200 -3.146 -9.378 1.00 97.44 118 MET A C 1
ATOM 950 O O . MET A 1 118 ? 3.335 -2.678 -9.364 1.00 97.44 118 MET A O 1
ATOM 954 N N . ALA A 1 119 ? 1.282 -2.789 -8.474 1.00 97.44 119 ALA A N 1
ATOM 955 C CA . ALA A 1 119 ? 1.537 -1.819 -7.410 1.00 97.44 119 ALA A CA 1
ATOM 956 C C . ALA A 1 119 ? 2.619 -2.287 -6.418 1.00 97.44 119 ALA A C 1
ATOM 958 O O . ALA A 1 119 ? 3.422 -1.477 -5.949 1.00 97.44 119 ALA A O 1
ATOM 959 N N . LEU A 1 120 ? 2.697 -3.588 -6.134 1.00 96.88 120 LEU A N 1
ATOM 960 C CA . LEU A 1 120 ? 3.782 -4.162 -5.337 1.00 96.88 120 LEU A CA 1
ATOM 961 C C . LEU A 1 120 ? 5.140 -4.030 -6.028 1.00 96.88 120 LEU A C 1
ATOM 963 O O . LEU A 1 120 ? 6.122 -3.667 -5.386 1.00 96.88 120 LEU A O 1
ATOM 967 N N . GLU A 1 121 ? 5.214 -4.243 -7.338 1.00 96.69 121 GLU A N 1
ATOM 968 C CA . GLU A 1 121 ? 6.449 -3.998 -8.085 1.00 96.69 121 GLU A CA 1
ATOM 969 C C . GLU A 1 121 ? 6.820 -2.516 -8.173 1.00 96.69 121 GLU A C 1
ATOM 971 O O . GLU A 1 121 ? 8.006 -2.192 -8.154 1.00 96.69 121 GLU A O 1
ATOM 976 N N . LEU A 1 122 ? 5.838 -1.611 -8.220 1.00 97.06 122 LEU A N 1
ATOM 977 C CA . LEU A 1 122 ? 6.086 -0.173 -8.084 1.00 97.06 122 LEU A CA 1
ATOM 978 C C . LEU A 1 122 ? 6.700 0.154 -6.714 1.00 97.06 122 LEU A C 1
ATOM 980 O O . LEU A 1 122 ? 7.615 0.974 -6.632 1.00 97.06 122 LEU A O 1
ATOM 984 N N . CYS A 1 123 ? 6.259 -0.522 -5.647 1.00 96.12 123 CYS A N 1
ATOM 985 C CA . CYS A 1 123 ? 6.893 -0.421 -4.333 1.00 96.12 123 CYS A CA 1
ATOM 986 C C . CYS A 1 123 ? 8.324 -0.979 -4.354 1.00 96.12 123 CYS A C 1
ATOM 988 O O . CYS A 1 123 ? 9.233 -0.338 -3.837 1.00 96.12 123 CYS A O 1
ATOM 990 N N . GLU A 1 124 ? 8.560 -2.138 -4.973 1.00 95.06 124 GLU A N 1
ATOM 991 C CA . GLU A 1 124 ? 9.914 -2.695 -5.123 1.00 95.06 124 GLU A CA 1
ATOM 992 C C . GLU A 1 124 ? 10.843 -1.763 -5.908 1.00 95.06 124 GLU A C 1
ATOM 994 O O . GLU A 1 124 ? 11.981 -1.537 -5.499 1.00 95.06 124 GLU A O 1
ATOM 999 N N . TYR A 1 125 ? 10.358 -1.152 -6.989 1.00 95.94 125 TYR A N 1
ATOM 1000 C CA . TYR A 1 125 ? 11.091 -0.111 -7.703 1.00 95.94 125 TYR A CA 1
ATOM 1001 C C . TYR A 1 125 ? 11.418 1.067 -6.774 1.00 95.94 125 TYR A C 1
ATOM 1003 O O . TYR A 1 125 ? 12.575 1.466 -6.659 1.00 95.94 125 TYR A O 1
ATOM 1011 N N . GLY A 1 126 ? 10.416 1.573 -6.051 1.00 93.81 126 GLY A N 1
ATOM 1012 C CA . GLY A 1 126 ? 10.566 2.704 -5.141 1.00 93.81 126 GLY A CA 1
ATOM 1013 C C . GLY A 1 126 ? 11.561 2.468 -3.998 1.00 93.81 126 GLY A C 1
ATOM 1014 O O . GLY A 1 126 ? 12.255 3.400 -3.598 1.00 93.81 126 GLY A O 1
ATOM 1015 N N . LYS A 1 127 ? 11.702 1.228 -3.506 1.00 92.81 127 LYS A N 1
ATOM 1016 C CA . LYS A 1 127 ? 12.697 0.855 -2.478 1.00 92.81 127 LYS A CA 1
ATOM 1017 C C . LYS A 1 127 ? 14.149 1.033 -2.931 1.00 92.81 127 LYS A C 1
ATOM 1019 O O . LYS A 1 127 ? 15.025 1.151 -2.082 1.00 92.81 127 LYS A O 1
ATOM 1024 N N . ASN A 1 128 ? 14.406 1.027 -4.239 1.00 92.69 128 ASN A N 1
ATOM 1025 C CA . ASN A 1 128 ? 15.746 1.221 -4.797 1.00 92.69 128 ASN A CA 1
ATOM 1026 C C . ASN A 1 128 ? 16.087 2.705 -5.016 1.00 92.69 128 ASN A C 1
ATOM 1028 O O . ASN A 1 128 ? 17.225 3.025 -5.347 1.00 92.69 128 ASN A O 1
ATOM 1032 N N . LEU A 1 129 ? 15.122 3.616 -4.842 1.00 92.12 129 LEU A N 1
ATOM 1033 C CA . LEU A 1 129 ? 15.354 5.049 -4.991 1.00 92.12 129 LEU A CA 1
ATOM 1034 C C . LEU A 1 129 ? 16.175 5.606 -3.824 1.00 92.12 129 LEU A C 1
ATOM 1036 O O . LEU A 1 129 ? 16.089 5.143 -2.685 1.00 92.12 129 LEU A O 1
ATOM 1040 N N . SER A 1 130 ? 16.923 6.669 -4.107 1.00 87.44 130 SER A N 1
ATOM 1041 C CA . SER A 1 130 ? 17.658 7.418 -3.090 1.00 87.44 130 SER A CA 1
ATOM 1042 C C . SER A 1 130 ? 16.735 7.935 -1.988 1.00 87.44 130 SER A C 1
ATOM 1044 O O . SER A 1 130 ? 15.676 8.513 -2.254 1.00 87.44 130 SER A O 1
ATOM 1046 N N . SER A 1 131 ? 17.178 7.810 -0.736 1.00 84.06 131 SER A N 1
ATOM 1047 C CA . SER A 1 131 ? 16.439 8.289 0.439 1.00 84.06 131 SER A CA 1
ATOM 1048 C C . SER A 1 131 ? 16.171 9.795 0.415 1.00 84.06 131 SER A C 1
ATOM 1050 O O . SER A 1 131 ? 15.253 10.265 1.077 1.00 84.06 131 SER A O 1
ATOM 1052 N N . ARG A 1 132 ? 16.914 10.556 -0.398 1.00 84.25 132 ARG A N 1
ATOM 1053 C CA . ARG A 1 132 ? 16.708 11.996 -0.621 1.00 84.25 132 ARG A CA 1
ATOM 1054 C C . ARG A 1 132 ? 15.355 12.327 -1.245 1.00 84.25 132 ARG A C 1
ATOM 1056 O O . ARG A 1 132 ? 14.857 13.430 -1.041 1.00 84.25 132 ARG A O 1
ATOM 1063 N N . PHE A 1 133 ? 14.778 11.393 -1.999 1.00 81.81 133 PHE A N 1
ATOM 1064 C CA . PHE A 1 133 ? 13.469 11.565 -2.629 1.00 81.81 133 PHE A CA 1
ATOM 1065 C C . PHE A 1 133 ? 12.321 10.979 -1.810 1.00 81.81 133 PHE A C 1
ATOM 1067 O O . PHE A 1 133 ? 11.153 11.196 -2.138 1.00 81.81 133 PHE A O 1
ATOM 1074 N N . LEU A 1 134 ? 12.635 10.239 -0.748 1.00 75.62 134 LEU A N 1
ATOM 1075 C CA . LEU A 1 134 ? 11.639 9.740 0.185 1.00 75.62 134 LEU A CA 1
ATOM 1076 C C . LEU A 1 134 ? 11.245 10.912 1.086 1.00 75.62 134 LEU A C 1
ATOM 1078 O O . LEU A 1 134 ? 11.974 11.303 1.997 1.00 75.62 134 LEU A O 1
ATOM 1082 N N . GLY A 1 135 ? 10.111 11.539 0.766 1.00 66.06 135 GLY A N 1
ATOM 1083 C CA . GLY A 1 135 ? 9.543 12.596 1.596 1.00 66.06 135 GLY A CA 1
ATOM 1084 C C . GLY A 1 135 ? 9.355 12.116 3.037 1.00 66.06 135 GLY A C 1
ATOM 1085 O O . GLY A 1 135 ? 9.069 10.943 3.277 1.00 66.06 135 GLY A O 1
ATOM 1086 N N . LYS A 1 136 ? 9.498 13.028 4.003 1.00 68.94 136 LYS A N 1
ATOM 1087 C CA . LYS A 1 136 ? 9.235 12.726 5.414 1.00 68.94 136 LYS A CA 1
ATOM 1088 C C . LYS A 1 136 ? 7.738 12.477 5.591 1.00 68.94 136 LYS A C 1
ATOM 1090 O O . LYS A 1 136 ? 6.960 13.425 5.578 1.00 68.94 136 LYS A O 1
ATOM 1095 N N . SER A 1 137 ? 7.357 11.212 5.699 1.00 76.00 137 SER A N 1
ATOM 1096 C CA . SER A 1 137 ? 6.000 10.794 6.057 1.00 76.00 137 SER A CA 1
ATOM 1097 C C . SER A 1 137 ? 5.962 10.424 7.536 1.00 76.00 137 SER A C 1
ATOM 1099 O O . SER A 1 137 ? 7.002 10.103 8.107 1.00 76.00 137 SER A O 1
ATOM 1101 N N . GLU A 1 138 ? 4.786 10.473 8.151 1.00 82.81 138 GLU A N 1
ATOM 1102 C CA . GLU A 1 138 ? 4.603 10.047 9.541 1.00 82.81 138 GLU A CA 1
ATOM 1103 C C . GLU A 1 138 ? 4.485 8.511 9.644 1.00 82.81 138 GLU A C 1
ATOM 1105 O O . GLU A 1 138 ? 4.085 7.849 8.672 1.00 82.81 138 GLU A O 1
ATOM 1110 N N . PRO A 1 139 ? 4.814 7.910 10.804 1.00 86.06 139 PRO A N 1
ATOM 1111 C CA . PRO A 1 139 ? 4.518 6.507 11.086 1.00 86.06 139 PRO A CA 1
ATOM 1112 C C . PRO A 1 139 ? 3.042 6.184 10.802 1.00 86.06 139 PRO A C 1
ATOM 1114 O O . PRO A 1 139 ? 2.187 6.996 11.130 1.00 86.06 139 PRO A O 1
ATOM 1117 N N . PRO A 1 140 ? 2.697 5.021 10.216 1.00 87.88 140 PRO A N 1
ATOM 1118 C CA . PRO A 1 140 ? 3.560 3.886 9.908 1.00 87.88 140 PRO A CA 1
ATOM 1119 C C . PRO A 1 140 ? 4.184 3.933 8.510 1.00 87.88 140 PRO A C 1
ATOM 1121 O O . PRO A 1 140 ? 4.735 2.928 8.083 1.00 87.88 140 PRO A O 1
ATOM 1124 N N . PHE A 1 141 ? 4.093 5.056 7.789 1.00 89.56 141 PHE A N 1
ATOM 1125 C CA . PHE A 1 141 ? 4.495 5.164 6.383 1.00 89.56 141 PHE A CA 1
ATOM 1126 C C . PHE A 1 141 ? 5.788 5.959 6.155 1.00 89.56 141 PHE A C 1
ATOM 1128 O O . PHE A 1 141 ? 6.055 6.357 5.022 1.00 89.56 141 PHE A O 1
ATOM 1135 N N . GLU A 1 142 ? 6.615 6.158 7.188 1.00 85.50 142 GLU A N 1
ATOM 1136 C CA . GLU A 1 142 ? 7.902 6.876 7.100 1.00 85.50 142 GLU A CA 1
ATOM 1137 C C . GLU A 1 142 ? 8.785 6.335 5.967 1.00 85.50 142 GLU A C 1
ATOM 1139 O O . GLU A 1 142 ? 9.314 7.089 5.151 1.00 85.50 142 GLU A O 1
ATOM 1144 N N . ASN A 1 143 ? 8.864 5.004 5.865 1.00 88.38 143 ASN A N 1
ATOM 1145 C CA . ASN A 1 143 ? 9.467 4.306 4.737 1.00 88.38 143 ASN A CA 1
ATOM 1146 C C . ASN A 1 143 ? 8.376 3.981 3.718 1.00 88.38 143 ASN A C 1
ATOM 1148 O O . ASN A 1 143 ? 7.880 2.851 3.688 1.00 88.38 143 ASN A O 1
ATOM 1152 N N . LEU A 1 144 ? 7.988 4.975 2.913 1.00 90.44 144 LEU A N 1
ATOM 1153 C CA . LEU A 1 144 ? 6.817 4.935 2.028 1.00 90.44 144 LEU A CA 1
ATOM 1154 C C . LEU A 1 144 ? 6.653 3.581 1.315 1.00 90.44 144 LEU A C 1
ATOM 1156 O O . LEU A 1 144 ? 5.711 2.837 1.580 1.00 90.44 144 LEU A O 1
ATOM 1160 N N . TYR A 1 145 ? 7.599 3.220 0.451 1.00 93.75 145 TYR A N 1
ATOM 1161 C CA . TYR A 1 145 ? 7.483 2.025 -0.388 1.00 93.75 145 TYR A CA 1
ATOM 1162 C C . TYR A 1 145 ? 7.591 0.706 0.384 1.00 93.75 145 TYR A C 1
ATOM 1164 O O . TYR A 1 145 ? 7.031 -0.305 -0.036 1.00 93.75 145 TYR A O 1
ATOM 1172 N N . GLU A 1 146 ? 8.283 0.688 1.524 1.00 93.12 146 GLU A N 1
ATOM 1173 C CA . GLU A 1 146 ?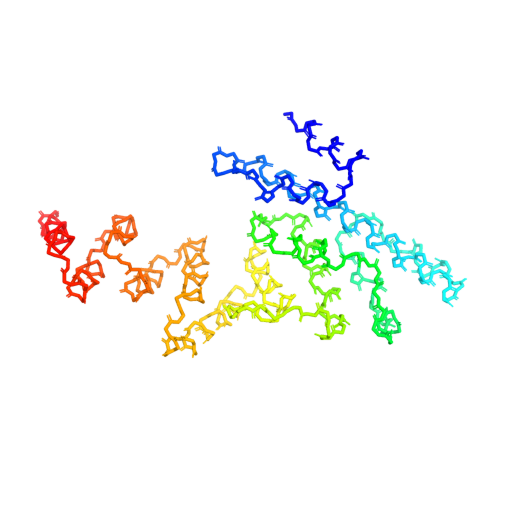 8.323 -0.503 2.372 1.00 93.12 146 GLU A CA 1
ATOM 1174 C C . GLU A 1 146 ? 6.988 -0.716 3.087 1.00 93.12 146 GLU A C 1
ATOM 1176 O O . GLU A 1 146 ? 6.437 -1.816 3.070 1.00 93.12 146 GLU A O 1
ATOM 1181 N N . SER A 1 147 ? 6.457 0.350 3.671 1.00 94.25 147 SER A N 1
ATOM 1182 C CA . SER A 1 147 ? 5.266 0.326 4.515 1.00 94.25 147 SER A CA 1
ATOM 1183 C C . SER A 1 147 ? 4.012 0.068 3.685 1.00 94.25 147 SER A C 1
ATOM 1185 O O . SER A 1 147 ? 3.232 -0.833 3.997 1.00 94.25 147 SER A O 1
ATOM 1187 N N . TYR A 1 148 ? 3.862 0.781 2.561 1.00 95.25 148 TYR A N 1
ATOM 1188 C CA . TYR A 1 148 ? 2.799 0.498 1.598 1.00 95.25 148 TYR A CA 1
ATOM 1189 C C . TYR A 1 148 ? 2.968 -0.888 0.978 1.00 95.25 148 TYR A C 1
ATOM 1191 O O . TYR A 1 148 ? 1.986 -1.613 0.889 1.00 95.25 148 TYR A O 1
ATOM 1199 N N . GLY A 1 149 ? 4.192 -1.322 0.657 1.00 95.75 149 GLY A N 1
ATOM 1200 C CA . GLY A 1 149 ? 4.443 -2.688 0.191 1.00 95.75 149 GLY A CA 1
ATOM 1201 C C . GLY A 1 149 ? 3.891 -3.746 1.154 1.00 95.75 149 GLY A C 1
ATOM 1202 O O . GLY A 1 149 ? 3.137 -4.618 0.736 1.00 95.75 149 GLY A O 1
ATOM 1203 N N . LYS A 1 150 ? 4.170 -3.630 2.460 1.00 96.06 150 LYS A N 1
ATOM 1204 C CA . LYS A 1 150 ? 3.616 -4.537 3.486 1.00 96.06 150 LYS A CA 1
ATOM 1205 C C . LYS A 1 150 ? 2.089 -4.480 3.562 1.00 96.06 150 LYS A C 1
ATOM 1207 O O . LYS A 1 150 ? 1.455 -5.522 3.703 1.00 96.06 150 LYS A O 1
ATOM 1212 N N . TYR A 1 151 ? 1.495 -3.290 3.443 1.00 95.94 151 TYR A N 1
ATOM 1213 C CA . TYR A 1 151 ? 0.038 -3.133 3.386 1.00 95.94 151 TYR A CA 1
ATOM 1214 C C . TYR A 1 151 ? -0.553 -3.865 2.170 1.00 95.94 151 TYR A C 1
ATOM 1216 O O . TYR A 1 151 ? -1.538 -4.593 2.283 1.00 95.94 151 TYR A O 1
ATOM 1224 N N . LEU A 1 152 ? 0.053 -3.698 0.994 1.00 96.19 152 LEU A N 1
ATOM 1225 C CA . LEU A 1 152 ? -0.404 -4.339 -0.237 1.00 96.19 152 LEU A CA 1
ATOM 1226 C C . LEU A 1 152 ? -0.214 -5.865 -0.201 1.00 96.19 152 LEU A C 1
ATOM 1228 O O . LEU A 1 152 ? -1.068 -6.582 -0.713 1.00 96.19 152 LEU A O 1
ATOM 1232 N N . GLU A 1 153 ? 0.827 -6.381 0.459 1.00 96.25 153 GLU A N 1
ATOM 1233 C CA . GLU A 1 153 ? 0.976 -7.826 0.696 1.00 96.25 153 GLU A CA 1
ATOM 1234 C C . GLU A 1 153 ? -0.157 -8.379 1.579 1.00 96.25 153 GLU A C 1
ATOM 1236 O O . GLU A 1 153 ? -0.697 -9.450 1.289 1.00 96.25 153 GLU A O 1
ATOM 1241 N N . ILE A 1 154 ? -0.599 -7.625 2.599 1.00 95.62 154 ILE A N 1
ATOM 1242 C CA . ILE A 1 154 ? -1.795 -7.978 3.386 1.00 95.62 154 ILE A CA 1
ATOM 1243 C C . ILE A 1 154 ? -3.031 -8.028 2.481 1.00 95.62 154 ILE A C 1
ATOM 1245 O O . ILE A 1 154 ? -3.787 -8.998 2.537 1.00 95.62 154 ILE A O 1
ATOM 1249 N N . ASN A 1 155 ? -3.220 -7.029 1.610 1.00 94.06 155 ASN A N 1
ATOM 1250 C CA . ASN A 1 155 ? -4.323 -7.017 0.640 1.00 94.06 155 ASN A CA 1
ATOM 1251 C C . ASN A 1 155 ? -4.274 -8.206 -0.333 1.00 94.06 155 ASN A C 1
ATOM 1253 O O . ASN A 1 155 ? -5.324 -8.691 -0.752 1.00 94.06 155 ASN A O 1
ATOM 1257 N N . ALA A 1 156 ? -3.073 -8.676 -0.678 1.00 93.75 156 ALA A N 1
ATOM 1258 C CA . ALA A 1 156 ? -2.854 -9.847 -1.523 1.00 93.75 156 ALA A CA 1
ATOM 1259 C C . ALA A 1 156 ? -3.061 -11.176 -0.770 1.00 93.75 156 ALA A C 1
ATOM 1261 O O . ALA A 1 156 ? -3.018 -12.243 -1.381 1.00 93.75 156 ALA A O 1
ATOM 1262 N N . GLY A 1 157 ? -3.264 -11.136 0.552 1.00 92.81 157 GLY A N 1
ATOM 1263 C CA . GLY A 1 157 ? -3.376 -12.324 1.395 1.00 92.81 157 GLY A CA 1
ATOM 1264 C C . GLY A 1 157 ? -2.042 -13.044 1.628 1.00 92.81 157 GLY A C 1
ATOM 1265 O O . GLY A 1 157 ? -2.046 -14.225 1.974 1.00 92.81 157 GLY A O 1
ATOM 1266 N N . ARG A 1 158 ? -0.900 -12.366 1.441 1.00 93.75 158 ARG A N 1
ATOM 1267 C CA . ARG A 1 158 ? 0.446 -12.935 1.607 1.00 93.75 158 ARG A CA 1
ATOM 1268 C C . ARG A 1 158 ? 1.112 -12.439 2.880 1.00 93.75 158 ARG A C 1
ATOM 1270 O O . ARG A 1 158 ? 1.061 -11.256 3.206 1.00 93.75 158 ARG A O 1
ATOM 1277 N N . ASP A 1 159 ? 1.752 -13.362 3.602 1.00 91.81 159 ASP A N 1
ATOM 1278 C CA . ASP A 1 159 ? 2.478 -13.068 4.845 1.00 91.81 159 ASP A CA 1
ATOM 1279 C C . ASP A 1 159 ? 1.657 -12.198 5.831 1.00 91.81 159 ASP A C 1
ATOM 1281 O O . ASP A 1 159 ? 2.209 -11.345 6.526 1.00 91.81 159 ASP A O 1
ATOM 1285 N N . VAL A 1 160 ? 0.328 -12.394 5.887 1.00 93.25 160 VAL A N 1
ATOM 1286 C CA . VAL A 1 160 ? -0.616 -11.471 6.553 1.00 93.25 160 VAL A CA 1
ATOM 1287 C C . VAL A 1 160 ? -0.224 -11.189 8.003 1.00 93.25 160 VAL A C 1
ATOM 1289 O O . VAL A 1 160 ? -0.067 -10.028 8.362 1.00 93.25 160 VAL A O 1
ATOM 1292 N N . GLU A 1 161 ? 0.005 -12.217 8.827 1.00 93.62 161 GLU A N 1
ATOM 1293 C CA . GLU A 1 161 ? 0.393 -12.010 10.234 1.00 93.62 161 GLU A CA 1
ATOM 1294 C C . GLU A 1 161 ? 1.739 -11.304 10.379 1.00 93.62 161 GLU A C 1
ATOM 1296 O O . GLU A 1 161 ? 1.862 -10.371 11.163 1.00 93.62 161 GLU A O 1
ATOM 1301 N N . LYS A 1 162 ? 2.734 -11.690 9.577 1.00 94.38 162 LYS A N 1
ATOM 1302 C CA . LYS A 1 162 ? 4.067 -11.080 9.610 1.00 94.38 162 LYS A CA 1
ATOM 1303 C C . LYS A 1 162 ? 4.012 -9.593 9.249 1.00 94.38 162 LYS A C 1
ATOM 1305 O O . LYS A 1 162 ? 4.720 -8.783 9.844 1.00 94.38 162 LYS A O 1
ATOM 1310 N N . ASN A 1 163 ? 3.195 -9.232 8.263 1.00 94.56 163 ASN A N 1
ATOM 1311 C CA . ASN A 1 163 ? 3.005 -7.843 7.863 1.00 94.56 163 ASN A CA 1
ATOM 1312 C C . ASN A 1 163 ? 2.126 -7.079 8.865 1.00 94.56 163 ASN A C 1
ATOM 1314 O O . ASN A 1 163 ? 2.397 -5.912 9.122 1.00 94.56 163 ASN A O 1
ATOM 1318 N N . LEU A 1 164 ? 1.135 -7.717 9.493 1.00 94.19 164 LEU A N 1
ATOM 1319 C CA . LEU A 1 164 ? 0.381 -7.119 10.599 1.00 94.19 164 LEU A CA 1
ATOM 1320 C C . LEU A 1 164 ? 1.263 -6.838 11.817 1.00 94.19 164 LEU A C 1
ATOM 1322 O O . LEU A 1 164 ? 1.133 -5.776 12.418 1.00 94.19 164 LEU A O 1
ATOM 1326 N N . ASP A 1 165 ? 2.184 -7.739 12.162 1.00 94.50 165 ASP A N 1
ATOM 1327 C CA . ASP A 1 165 ? 3.111 -7.558 13.284 1.00 94.50 165 ASP A CA 1
ATOM 1328 C C . ASP A 1 165 ? 3.971 -6.302 13.130 1.00 94.50 165 ASP A C 1
ATOM 1330 O O . ASP A 1 165 ? 4.269 -5.628 14.117 1.00 94.50 165 ASP A O 1
ATOM 1334 N N . TYR A 1 166 ? 4.312 -5.935 11.892 1.00 94.31 166 TYR A N 1
ATOM 1335 C CA . TYR A 1 166 ? 4.966 -4.663 11.597 1.00 94.31 166 TYR A CA 1
ATOM 1336 C C . TYR A 1 166 ? 4.098 -3.466 12.017 1.00 94.31 166 TYR A C 1
ATOM 1338 O O . TYR A 1 166 ? 4.569 -2.607 12.762 1.00 94.31 166 TYR A O 1
ATOM 1346 N N . PHE A 1 167 ? 2.821 -3.433 11.622 1.00 93.94 167 PHE A N 1
ATOM 1347 C CA . PHE A 1 167 ? 1.903 -2.350 12.000 1.00 93.94 167 PHE A CA 1
ATOM 1348 C C . PHE A 1 167 ? 1.582 -2.349 13.502 1.00 93.94 167 PHE A C 1
ATOM 1350 O O . PHE A 1 167 ? 1.535 -1.282 14.109 1.00 93.94 167 PHE A O 1
ATOM 1357 N N . ARG A 1 168 ? 1.447 -3.525 14.132 1.00 93.00 168 ARG A N 1
ATOM 1358 C CA . ARG A 1 168 ? 1.293 -3.668 15.593 1.00 93.00 168 ARG A CA 1
ATOM 1359 C C . ARG A 1 168 ? 2.470 -3.069 16.348 1.00 93.00 168 ARG A C 1
ATOM 1361 O O . ARG A 1 168 ? 2.274 -2.342 17.321 1.00 93.00 168 ARG A O 1
ATOM 1368 N N . LYS A 1 169 ? 3.692 -3.372 15.903 1.00 93.00 169 LYS A N 1
ATOM 1369 C CA . LYS A 1 169 ? 4.914 -2.852 16.513 1.00 93.00 169 LYS A CA 1
ATOM 1370 C C . LYS A 1 169 ? 4.952 -1.327 16.439 1.00 93.00 169 LYS A C 1
ATOM 1372 O O . LYS A 1 169 ? 5.135 -0.694 17.473 1.00 93.00 169 LYS A O 1
ATOM 1377 N N . ILE A 1 170 ? 4.710 -0.753 15.259 1.00 90.75 170 ILE A N 1
ATOM 1378 C CA . ILE A 1 170 ? 4.727 0.705 15.082 1.00 90.75 170 ILE A CA 1
ATOM 1379 C C . ILE A 1 170 ? 3.636 1.377 15.918 1.00 90.75 170 ILE A C 1
ATOM 1381 O O . ILE A 1 170 ? 3.920 2.366 16.590 1.00 90.75 170 ILE A O 1
ATOM 1385 N N . ALA A 1 171 ? 2.415 0.834 15.924 1.00 88.62 171 ALA A N 1
ATOM 1386 C CA . ALA A 1 171 ? 1.325 1.376 16.731 1.00 88.62 171 ALA A CA 1
ATOM 1387 C C . ALA A 1 171 ? 1.674 1.400 18.226 1.00 88.62 171 ALA A C 1
ATOM 1389 O O . ALA A 1 171 ? 1.427 2.395 18.898 1.00 88.62 171 ALA A O 1
ATOM 1390 N N . LYS A 1 172 ? 2.316 0.342 18.731 1.00 87.38 172 LYS A N 1
ATOM 1391 C CA . LYS A 1 172 ? 2.767 0.265 20.125 1.00 87.38 172 LYS A CA 1
ATOM 1392 C C . LYS A 1 172 ? 3.919 1.225 20.436 1.00 87.38 172 LYS A C 1
ATOM 1394 O O . LYS A 1 172 ? 3.958 1.798 21.517 1.00 87.38 172 LYS A O 1
ATOM 1399 N N . GLU A 1 173 ? 4.874 1.376 19.522 1.00 88.12 173 GLU A N 1
ATOM 1400 C CA . GLU A 1 173 ? 6.027 2.268 19.710 1.00 88.12 173 GLU A CA 1
ATOM 1401 C C . GLU A 1 173 ? 5.623 3.749 19.715 1.00 88.12 173 GLU A C 1
ATOM 1403 O O . GLU A 1 173 ? 6.252 4.528 20.419 1.00 88.12 173 GLU A O 1
ATOM 1408 N N . ASN A 1 174 ? 4.552 4.109 18.998 1.00 84.44 174 ASN A N 1
ATOM 1409 C CA . ASN A 1 174 ? 4.049 5.484 18.885 1.00 84.44 174 ASN A CA 1
ATOM 1410 C C . ASN A 1 174 ? 2.889 5.809 19.848 1.00 84.44 174 ASN A C 1
ATOM 1412 O O . ASN A 1 174 ? 2.449 6.955 19.911 1.00 84.44 174 ASN A O 1
ATOM 1416 N N . GLU A 1 175 ? 2.403 4.832 20.623 1.00 76.50 175 GLU A N 1
ATOM 1417 C CA . GLU A 1 175 ? 1.384 5.039 21.667 1.00 76.50 175 GLU A CA 1
ATOM 1418 C C . GLU A 1 175 ? 1.784 6.134 22.689 1.00 76.50 175 GLU A C 1
ATOM 1420 O O . GLU A 1 175 ? 0.933 6.963 23.020 1.00 76.50 175 GLU A O 1
ATOM 1425 N N . PRO A 1 176 ? 3.050 6.226 23.162 1.00 73.44 176 PRO A N 1
ATOM 1426 C CA . PRO A 1 176 ? 3.465 7.258 24.120 1.00 73.44 176 PRO A CA 1
ATOM 1427 C C . PRO A 1 176 ? 3.511 8.678 23.544 1.00 73.44 176 PRO A C 1
ATOM 1429 O O . PRO A 1 176 ? 3.370 9.640 24.298 1.00 73.44 176 PRO A O 1
ATOM 1432 N N . ASP A 1 177 ? 3.702 8.813 22.229 1.00 67.88 177 ASP A N 1
ATOM 1433 C CA . ASP A 1 177 ? 3.857 10.106 21.553 1.00 67.88 177 ASP A CA 1
ATOM 1434 C C . ASP A 1 177 ? 2.507 10.804 21.305 1.00 67.88 177 ASP A C 1
ATOM 1436 O O . ASP A 1 177 ? 2.458 11.941 20.835 1.00 67.88 177 ASP A O 1
ATOM 1440 N N . GLY A 1 178 ? 1.395 10.134 21.633 1.00 65.75 178 GLY A N 1
ATOM 1441 C CA . GLY A 1 178 ? 0.039 10.660 21.484 1.00 65.75 178 GLY A CA 1
ATOM 1442 C C . GLY A 1 178 ? -0.471 10.692 20.040 1.00 65.75 178 GLY A C 1
ATOM 1443 O O . GLY A 1 178 ? -1.561 11.208 19.799 1.00 65.75 178 GLY A O 1
ATOM 1444 N N . SER A 1 179 ? 0.280 10.141 19.079 1.00 73.06 179 SER A N 1
ATOM 1445 C CA . SER A 1 179 ? -0.174 10.013 17.693 1.00 73.06 179 SER A CA 1
ATOM 1446 C C . SER A 1 179 ? -1.152 8.845 17.561 1.00 73.06 179 SER A C 1
ATOM 1448 O O . SER A 1 179 ? -0.778 7.682 17.713 1.00 73.06 179 SER A O 1
ATOM 1450 N N . SER A 1 180 ? -2.418 9.144 17.258 1.00 80.19 180 SER A N 1
ATOM 1451 C CA . SER A 1 180 ? -3.447 8.121 17.025 1.00 80.19 180 SER A CA 1
ATOM 1452 C C . SER A 1 180 ? -3.328 7.461 15.650 1.00 80.19 180 SER A C 1
ATOM 1454 O O . SER A 1 180 ? -3.836 6.357 15.453 1.00 80.19 180 SER A O 1
ATOM 1456 N N . TYR A 1 181 ? -2.623 8.092 14.707 1.00 85.81 181 TYR A N 1
ATOM 1457 C CA . TYR A 1 181 ? -2.625 7.696 13.301 1.00 85.81 181 TYR A CA 1
ATOM 1458 C C . TYR A 1 181 ? -2.110 6.260 13.050 1.00 85.81 181 TYR A C 1
ATOM 1460 O O . TYR A 1 181 ? -2.806 5.496 12.376 1.00 85.81 181 TYR A O 1
ATOM 1468 N N . PRO A 1 182 ? -0.985 5.794 13.637 1.00 89.62 182 PRO A N 1
ATOM 1469 C CA . PRO A 1 182 ? -0.568 4.393 13.515 1.00 89.62 182 PRO A CA 1
ATOM 1470 C C . PRO A 1 182 ? -1.598 3.382 14.026 1.00 89.62 182 PRO A C 1
ATOM 1472 O O . PRO A 1 182 ? -1.788 2.324 13.419 1.00 89.62 182 PRO A O 1
ATOM 1475 N N . ALA A 1 183 ? -2.272 3.705 15.131 1.00 87.44 183 ALA A N 1
ATOM 1476 C CA . ALA A 1 183 ? -3.301 2.852 15.710 1.00 87.44 183 ALA A CA 1
ATOM 1477 C C . ALA A 1 183 ? -4.573 2.839 14.846 1.00 87.44 183 ALA A C 1
ATOM 1479 O O . ALA A 1 183 ? -5.166 1.780 14.660 1.00 87.44 183 ALA A O 1
ATOM 1480 N N . GLU A 1 184 ? -4.946 3.970 14.242 1.00 87.12 184 GLU A N 1
ATOM 1481 C CA . GLU A 1 184 ? -6.050 4.061 13.279 1.00 87.12 184 GLU A CA 1
ATOM 1482 C C . GLU A 1 184 ? -5.782 3.232 12.013 1.00 87.12 184 GLU A C 1
ATOM 1484 O O . GLU A 1 184 ? -6.664 2.506 11.551 1.00 87.12 184 GLU A O 1
ATOM 1489 N N . VAL A 1 185 ? -4.559 3.272 11.472 1.00 91.19 185 VAL A N 1
ATOM 1490 C CA . VAL A 1 185 ? -4.169 2.452 10.309 1.00 91.19 185 VAL A CA 1
ATOM 1491 C C . VAL A 1 185 ? -4.237 0.959 10.642 1.00 91.19 185 VAL A C 1
ATOM 1493 O O . VAL A 1 185 ? -4.772 0.170 9.857 1.00 91.19 185 VAL A O 1
ATOM 1496 N N . LEU A 1 186 ? -3.729 0.558 11.812 1.00 92.06 186 LEU A N 1
ATOM 1497 C CA . LEU A 1 186 ? -3.823 -0.825 12.280 1.00 92.06 186 LEU A CA 1
ATOM 1498 C C . LEU A 1 186 ? -5.284 -1.249 12.478 1.00 92.06 186 LEU A C 1
ATOM 1500 O O . LEU A 1 186 ? -5.660 -2.343 12.060 1.00 92.06 186 LEU A O 1
ATOM 1504 N N . LEU A 1 187 ? -6.118 -0.383 13.054 1.00 89.44 187 LEU A N 1
ATOM 1505 C CA . LEU A 1 187 ? -7.540 -0.644 13.244 1.00 89.44 187 LEU A CA 1
ATOM 1506 C C . LEU A 1 187 ? -8.241 -0.929 11.910 1.00 89.44 187 LEU A C 1
ATOM 1508 O O . LEU A 1 187 ? -8.920 -1.947 11.786 1.00 89.44 187 LEU A O 1
ATOM 1512 N N . GLN A 1 188 ? -8.004 -0.098 10.891 1.00 89.31 188 GLN A N 1
ATOM 1513 C CA . GLN A 1 188 ? -8.557 -0.303 9.548 1.00 89.31 188 GLN A CA 1
ATOM 1514 C C . GLN A 1 188 ? -8.131 -1.649 8.940 1.00 89.31 188 GLN A C 1
ATOM 1516 O O . GLN A 1 188 ? -8.940 -2.329 8.304 1.00 89.31 188 GLN A O 1
ATOM 1521 N N . LEU A 1 189 ? -6.876 -2.065 9.142 1.00 92.50 189 LEU A N 1
ATOM 1522 C CA . LEU A 1 189 ? -6.387 -3.373 8.694 1.00 92.50 189 LEU A CA 1
ATOM 1523 C C . LEU A 1 189 ? -7.080 -4.530 9.427 1.00 92.50 189 LEU A C 1
ATOM 1525 O O . LEU A 1 189 ? -7.490 -5.500 8.786 1.00 92.50 189 LEU A O 1
ATOM 1529 N N . LEU A 1 190 ? -7.239 -4.435 10.750 1.00 91.06 190 LEU A N 1
ATOM 1530 C CA . LEU A 1 190 ? -7.905 -5.465 11.553 1.00 91.06 190 LEU A CA 1
ATOM 1531 C C . LEU A 1 190 ? -9.384 -5.608 11.176 1.00 91.06 190 LEU A C 1
ATOM 1533 O O . LEU A 1 190 ? -9.869 -6.732 11.027 1.00 91.06 190 LEU A O 1
ATOM 1537 N N . GLU A 1 191 ? -10.084 -4.492 10.953 1.00 88.38 191 GLU A N 1
ATOM 1538 C CA . GLU A 1 191 ? -11.463 -4.497 10.459 1.00 88.38 191 GLU A CA 1
ATOM 1539 C C . GLU A 1 191 ? -11.566 -5.149 9.078 1.00 88.38 191 GLU A C 1
ATOM 1541 O O . GLU A 1 191 ? -12.421 -6.011 8.864 1.00 88.38 191 GLU A O 1
ATOM 1546 N N . LYS A 1 192 ? -10.663 -4.793 8.155 1.00 88.00 192 LYS A N 1
ATOM 1547 C CA . LYS A 1 192 ? -10.628 -5.357 6.798 1.00 88.00 192 LYS A CA 1
ATOM 1548 C C . LYS A 1 192 ? -10.405 -6.871 6.799 1.00 88.00 192 LYS A C 1
ATOM 1550 O O . LYS A 1 192 ? -10.967 -7.569 5.960 1.00 88.00 192 LYS A O 1
ATOM 1555 N N . LEU A 1 193 ? -9.606 -7.377 7.736 1.00 89.50 193 LEU A N 1
ATOM 1556 C CA . LEU A 1 193 ? -9.316 -8.805 7.888 1.00 89.50 193 LEU A CA 1
ATOM 1557 C C . LEU A 1 193 ? -10.353 -9.558 8.736 1.00 89.50 193 LEU A C 1
ATOM 1559 O O . LEU A 1 193 ? -10.227 -10.769 8.909 1.00 89.50 193 LEU A O 1
ATOM 1563 N N . GLY A 1 194 ? -11.365 -8.872 9.277 1.00 86.12 194 GLY A N 1
ATOM 1564 C CA . GLY A 1 194 ? -12.390 -9.485 10.124 1.00 86.12 194 GLY A CA 1
ATOM 1565 C C . GLY A 1 194 ? -11.891 -9.902 11.512 1.00 86.12 194 GLY A C 1
ATOM 1566 O O . GLY A 1 194 ? -12.521 -10.730 12.166 1.00 86.12 194 GLY A O 1
ATOM 1567 N N . LYS A 1 195 ? -10.776 -9.338 11.992 1.00 86.69 195 LYS A N 1
ATOM 1568 C CA . LYS A 1 195 ? -10.221 -9.605 13.330 1.00 86.69 195 LYS A CA 1
ATOM 1569 C C . LYS A 1 195 ? -10.947 -8.795 14.403 1.00 86.69 195 LYS A C 1
ATOM 1571 O O . LYS A 1 195 ? -10.365 -7.930 15.052 1.00 86.69 195 LYS A O 1
ATOM 1576 N N . SER A 1 196 ? -12.243 -9.056 14.559 1.00 82.06 196 SER A N 1
ATOM 1577 C CA . SER A 1 196 ? -13.161 -8.201 15.318 1.00 82.06 196 SER A CA 1
ATOM 1578 C C . SER A 1 196 ? -12.790 -8.020 16.790 1.00 82.06 196 SER A C 1
ATOM 1580 O O . SER A 1 196 ? -12.954 -6.919 17.300 1.00 82.06 196 SER A O 1
ATOM 1582 N N . GLU A 1 197 ? -12.281 -9.052 17.467 1.00 81.44 197 GLU A N 1
ATOM 1583 C CA . GLU A 1 197 ? -11.885 -8.944 18.881 1.00 81.44 197 GLU A CA 1
ATOM 1584 C C . GLU A 1 197 ? -10.680 -8.013 19.062 1.00 81.44 197 GLU A C 1
ATOM 1586 O O . GLU A 1 197 ? -10.756 -7.045 19.816 1.00 81.44 197 GLU A O 1
ATOM 1591 N N . GLU A 1 198 ? -9.605 -8.246 18.305 1.00 84.94 198 GLU A N 1
ATOM 1592 C CA . GLU A 1 198 ? -8.392 -7.418 18.342 1.00 84.94 198 GLU A CA 1
ATOM 1593 C C . GLU A 1 198 ? -8.685 -5.973 17.902 1.00 84.94 198 GLU A C 1
ATOM 1595 O O . GLU A 1 198 ? -8.221 -5.019 18.527 1.00 84.94 198 GLU A O 1
ATOM 1600 N N . ALA A 1 199 ? -9.507 -5.804 16.859 1.00 84.94 199 ALA A N 1
ATOM 1601 C CA . ALA A 1 199 ? -9.955 -4.494 16.397 1.00 84.94 199 ALA A CA 1
ATOM 1602 C C . ALA A 1 199 ? -10.713 -3.743 17.498 1.00 84.94 199 ALA A C 1
ATOM 1604 O O . ALA A 1 199 ? -10.480 -2.557 17.709 1.00 84.94 199 ALA A O 1
ATOM 1605 N N . LEU A 1 200 ? -11.605 -4.427 18.220 1.00 80.69 200 LEU A N 1
ATOM 1606 C CA . LEU A 1 200 ? -12.409 -3.822 19.276 1.00 80.69 200 LEU A CA 1
ATOM 1607 C C . LEU A 1 200 ? -11.557 -3.410 20.487 1.00 80.69 200 LEU A C 1
ATOM 1609 O O . LEU A 1 200 ? -11.775 -2.338 21.053 1.00 80.69 200 LEU A O 1
ATOM 1613 N N . GLU A 1 201 ? -10.580 -4.232 20.876 1.00 82.88 201 GLU A N 1
ATOM 1614 C CA . GLU A 1 201 ? -9.634 -3.891 21.945 1.00 82.88 201 GLU A CA 1
ATOM 1615 C C . GLU A 1 201 ? -8.791 -2.663 21.596 1.00 82.88 201 GLU A C 1
ATOM 1617 O O . GLU A 1 20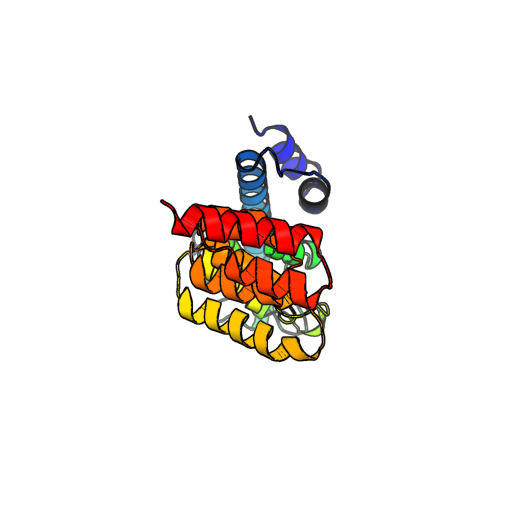1 ? -8.629 -1.769 22.430 1.00 82.88 201 GLU A O 1
ATOM 1622 N N . LEU A 1 202 ? -8.276 -2.602 20.364 1.00 83.62 202 LEU A N 1
ATOM 1623 C CA . LEU A 1 202 ? -7.499 -1.463 19.885 1.00 83.62 202 LEU A CA 1
ATOM 1624 C C . LEU A 1 202 ? -8.364 -0.204 19.793 1.00 83.62 202 LEU A C 1
ATOM 1626 O O . LEU A 1 202 ? -7.994 0.843 20.320 1.00 83.62 202 LEU A O 1
ATOM 1630 N N . ALA A 1 203 ? -9.553 -0.318 19.202 1.00 79.69 203 ALA A N 1
ATOM 1631 C CA . ALA A 1 203 ? -10.492 0.786 19.090 1.00 79.69 203 ALA A CA 1
ATOM 1632 C C . ALA A 1 203 ? -10.849 1.367 20.462 1.00 79.69 203 ALA A C 1
ATOM 1634 O O . ALA A 1 203 ? -10.962 2.581 20.593 1.00 79.69 203 ALA A O 1
ATOM 1635 N N . GLY A 1 204 ? -10.993 0.528 21.496 1.00 74.81 204 GLY A N 1
ATOM 1636 C CA . GLY A 1 204 ? -11.279 0.976 22.862 1.00 74.81 204 GLY A CA 1
ATOM 1637 C C . GLY A 1 204 ? -10.212 1.903 23.455 1.00 74.81 204 GLY A C 1
ATOM 1638 O O . GLY A 1 204 ? -10.512 2.670 24.367 1.00 74.81 204 GLY A O 1
ATOM 1639 N N . LYS A 1 205 ? -8.977 1.841 22.942 1.00 76.50 205 LYS A N 1
ATOM 1640 C CA . LYS A 1 205 ? -7.857 2.700 23.352 1.00 76.50 205 LYS A CA 1
ATOM 1641 C C . LYS A 1 205 ? -7.693 3.928 22.459 1.00 76.50 205 LYS A C 1
ATOM 1643 O O . LYS A 1 205 ? -7.197 4.946 22.925 1.00 76.50 205 LYS A O 1
ATOM 1648 N N . THR A 1 206 ? -8.070 3.817 21.187 1.00 73.56 206 THR A N 1
ATOM 1649 C CA . THR A 1 206 ? -7.781 4.832 20.162 1.00 73.56 206 THR A CA 1
ATOM 1650 C C . THR A 1 206 ? -8.974 5.736 19.854 1.00 73.56 206 THR A C 1
ATOM 1652 O O . THR A 1 206 ? -8.788 6.920 19.592 1.00 73.56 206 THR A O 1
ATOM 1655 N N . LEU A 1 207 ? -10.198 5.202 19.868 1.00 72.38 207 LEU A N 1
ATOM 1656 C CA . LEU A 1 207 ? -11.405 5.924 19.472 1.00 72.38 207 LEU A CA 1
ATOM 1657 C C . LEU A 1 207 ? -12.156 6.522 20.665 1.00 72.38 207 LEU A C 1
ATOM 1659 O O . LEU A 1 207 ? -12.047 6.094 21.816 1.00 72.38 207 LEU A O 1
ATOM 1663 N N . ASN A 1 208 ? -12.993 7.511 20.358 1.00 75.00 208 ASN A N 1
ATOM 1664 C CA . ASN A 1 208 ? -13.992 8.002 21.293 1.00 75.00 208 ASN A CA 1
ATOM 1665 C C . ASN A 1 208 ? -15.191 7.051 21.415 1.00 75.00 208 ASN A C 1
ATOM 1667 O O . ASN A 1 208 ? -15.424 6.175 20.577 1.00 75.00 208 ASN A O 1
ATOM 1671 N N . ALA A 1 209 ? -15.971 7.232 22.479 1.00 71.19 209 ALA A N 1
ATOM 1672 C CA . ALA A 1 209 ? -17.112 6.368 22.768 1.00 71.19 209 ALA A CA 1
ATOM 1673 C C . ALA A 1 209 ? -18.159 6.331 21.637 1.00 71.19 209 ALA A C 1
ATOM 1675 O O . ALA A 1 209 ? -18.771 5.289 21.399 1.00 71.19 209 ALA A O 1
ATOM 1676 N N . SER A 1 210 ? -18.339 7.431 20.899 1.00 73.56 210 SER A N 1
ATOM 1677 C CA . SER A 1 210 ? -19.255 7.489 19.754 1.00 73.56 210 SER A CA 1
ATOM 1678 C C . SER A 1 210 ? -18.744 6.686 18.550 1.00 73.56 210 SER A C 1
ATOM 1680 O O . SER A 1 210 ? -19.516 5.940 17.944 1.00 73.56 210 SER A O 1
ATOM 1682 N N . GLY A 1 211 ? -17.443 6.757 18.245 1.00 72.00 211 GLY A N 1
ATOM 1683 C CA . GLY A 1 211 ? -16.795 5.971 17.189 1.00 72.00 211 GLY A CA 1
ATOM 1684 C C . GLY A 1 211 ? -16.823 4.462 17.449 1.00 72.00 211 GLY A C 1
ATOM 1685 O O . GLY A 1 211 ? -16.852 3.668 16.510 1.00 72.00 211 GLY A O 1
ATOM 1686 N N . LEU A 1 212 ? -16.904 4.055 18.719 1.00 78.44 212 LEU A N 1
ATOM 1687 C CA . LEU A 1 212 ? -16.970 2.651 19.132 1.00 78.44 212 LEU A CA 1
ATOM 1688 C C . LEU A 1 212 ? -18.337 1.994 18.953 1.00 78.44 212 LEU A C 1
ATOM 1690 O O . LEU A 1 212 ? -18.409 0.764 18.907 1.00 78.44 212 LEU A O 1
ATOM 1694 N N . TYR A 1 213 ? -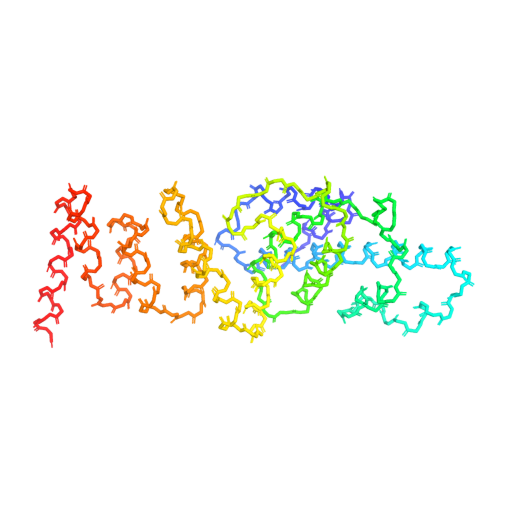19.416 2.773 18.846 1.00 77.38 213 TYR A N 1
ATOM 1695 C CA . TYR A 1 213 ? -20.778 2.236 18.859 1.00 77.38 213 TYR A CA 1
ATOM 1696 C C . TYR A 1 213 ? -21.016 1.206 17.747 1.00 77.38 213 TYR A C 1
ATOM 1698 O O . TYR A 1 213 ? -21.502 0.104 18.007 1.00 77.38 213 TYR A O 1
ATOM 1706 N N . GLY A 1 214 ? -20.624 1.530 16.509 1.00 77.94 214 GLY A N 1
ATOM 1707 C CA . GLY A 1 214 ? -20.811 0.639 15.361 1.00 77.94 214 GLY A CA 1
ATOM 1708 C C . GLY A 1 214 ? -20.039 -0.678 15.491 1.00 77.94 214 GLY A C 1
ATOM 1709 O O . GLY A 1 214 ? -20.557 -1.735 15.130 1.00 77.94 214 GLY A O 1
ATOM 1710 N N . MET A 1 215 ? -18.827 -0.629 16.050 1.00 76.56 215 MET A N 1
ATOM 1711 C CA . MET A 1 215 ? -17.994 -1.813 16.283 1.00 76.56 215 MET A CA 1
ATOM 1712 C C . MET A 1 215 ? -18.545 -2.676 17.422 1.00 76.56 215 MET A C 1
ATOM 1714 O O . MET A 1 215 ? -18.697 -3.887 17.260 1.00 76.56 215 MET A O 1
ATOM 1718 N N . CYS A 1 216 ? -18.913 -2.051 18.544 1.00 79.38 216 CYS A N 1
ATOM 1719 C CA . CYS A 1 216 ? -19.500 -2.730 19.699 1.00 79.38 216 CYS A CA 1
ATOM 1720 C C . CYS A 1 216 ? -20.829 -3.402 19.346 1.00 79.38 216 CYS A C 1
ATOM 1722 O O . CYS A 1 216 ? -21.068 -4.539 19.745 1.00 79.38 216 CYS A O 1
ATOM 1724 N N . SER A 1 217 ? -21.663 -2.731 18.544 1.00 80.06 217 SER A N 1
ATOM 1725 C CA . SER A 1 217 ? -22.937 -3.268 18.066 1.00 80.06 217 SER A CA 1
ATOM 1726 C C . SER A 1 217 ? -22.749 -4.509 17.192 1.00 80.06 217 SER A C 1
ATOM 1728 O O . SER A 1 217 ? -23.420 -5.513 17.421 1.00 80.06 217 SER A O 1
ATOM 1730 N N . LYS A 1 218 ? -21.794 -4.492 16.249 1.00 78.62 218 LYS A N 1
ATOM 1731 C CA . LYS A 1 218 ? -21.470 -5.669 15.422 1.00 78.62 218 LYS A CA 1
ATOM 1732 C C . LYS A 1 218 ? -20.900 -6.828 16.241 1.00 78.62 218 LYS A C 1
ATOM 1734 O O . LYS A 1 218 ? -21.217 -7.977 15.957 1.00 78.62 218 LYS A O 1
ATOM 1739 N N . ALA A 1 219 ? -20.063 -6.531 17.233 1.00 77.19 219 ALA A N 1
ATOM 1740 C CA . ALA A 1 219 ? -19.432 -7.537 18.086 1.00 77.19 219 ALA A CA 1
ATOM 1741 C C . ALA A 1 219 ? -20.343 -8.043 19.222 1.00 77.19 219 ALA A C 1
ATOM 1743 O O . ALA A 1 219 ? -19.983 -8.993 19.911 1.00 77.19 219 ALA A O 1
ATOM 1744 N N . GLY A 1 220 ? -21.483 -7.386 19.474 1.00 78.00 220 GLY A N 1
ATOM 1745 C CA . GLY A 1 220 ? -22.324 -7.641 20.649 1.00 78.00 220 GLY A CA 1
ATOM 1746 C C . GLY A 1 220 ? -21.624 -7.358 21.988 1.00 78.00 220 GLY A C 1
ATOM 1747 O O . GLY A 1 220 ? -22.106 -7.783 23.035 1.00 78.00 220 GLY A O 1
ATOM 1748 N N . ASN A 1 221 ? -20.484 -6.661 21.976 1.00 80.44 221 ASN A N 1
ATOM 1749 C CA . ASN A 1 221 ? -19.659 -6.398 23.151 1.00 80.44 221 ASN A CA 1
ATOM 1750 C C . ASN A 1 221 ? -19.472 -4.892 23.340 1.00 80.44 221 ASN A C 1
ATOM 1752 O O . ASN A 1 221 ? -18.677 -4.258 22.652 1.00 80.44 221 ASN A O 1
ATOM 1756 N N . PHE A 1 222 ? -20.186 -4.335 24.316 1.00 82.94 222 PHE A N 1
ATOM 1757 C CA . PHE A 1 222 ? -20.194 -2.901 24.617 1.00 82.94 222 PHE A CA 1
ATOM 1758 C C . PHE A 1 222 ? -19.269 -2.501 25.779 1.00 82.94 222 PHE A C 1
ATOM 1760 O O . PHE A 1 222 ? -19.191 -1.322 26.123 1.00 82.94 222 PHE A O 1
ATOM 1767 N N . LYS A 1 223 ? -18.520 -3.445 26.372 1.00 81.81 223 LYS A N 1
ATOM 1768 C CA . LYS A 1 223 ? -17.580 -3.141 27.470 1.00 81.81 223 LYS A CA 1
ATOM 1769 C C . LYS A 1 223 ? -16.485 -2.135 27.067 1.00 81.81 223 LYS A C 1
ATOM 1771 O O . LYS A 1 223 ? -16.202 -1.240 27.861 1.00 81.81 223 LYS A O 1
ATOM 1776 N N . PRO A 1 224 ? -15.891 -2.205 25.858 1.00 80.69 224 PRO A N 1
ATOM 1777 C CA . PRO A 1 224 ? -14.872 -1.237 25.441 1.00 80.69 224 PRO A CA 1
ATOM 1778 C C . PRO A 1 224 ? -15.429 0.183 25.287 1.00 80.69 224 PRO A C 1
ATOM 1780 O O . PRO A 1 224 ? -14.789 1.138 25.718 1.00 80.69 224 PRO A O 1
ATOM 1783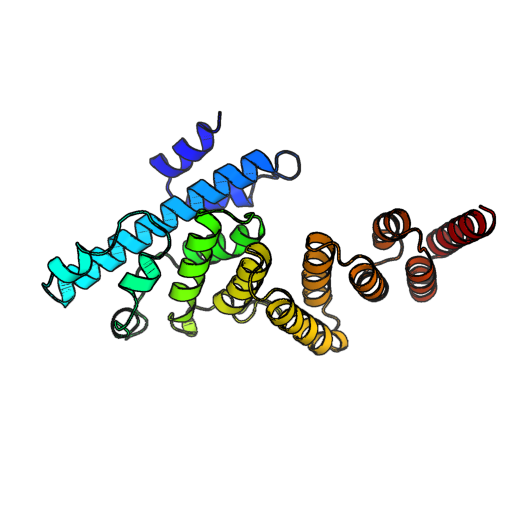 N N . MET A 1 225 ? -16.660 0.325 24.779 1.00 81.25 225 MET A N 1
ATOM 1784 C CA . MET A 1 225 ? -17.362 1.614 24.719 1.00 81.25 225 MET A CA 1
ATOM 1785 C C . MET A 1 225 ? -17.627 2.187 26.115 1.00 81.25 225 MET A C 1
ATOM 1787 O O . MET A 1 225 ? -17.466 3.387 26.319 1.00 81.25 225 MET A O 1
ATOM 1791 N N . GLN A 1 226 ? -17.977 1.341 27.087 1.00 80.25 226 GLN A N 1
ATOM 1792 C CA . GLN A 1 226 ? -18.159 1.763 28.475 1.00 80.25 226 GLN A CA 1
ATOM 1793 C C . GLN A 1 226 ? -16.857 2.321 29.076 1.00 80.25 226 GLN A C 1
ATOM 1795 O O . GLN A 1 226 ? -16.872 3.398 29.670 1.00 80.25 226 GLN A O 1
ATOM 1800 N N . HIS A 1 227 ? -15.732 1.618 28.907 1.00 79.88 227 HIS A N 1
ATOM 1801 C CA . HIS A 1 227 ? -14.433 2.076 29.412 1.00 79.88 227 HIS A CA 1
ATOM 1802 C C . HIS A 1 227 ? -13.974 3.376 28.738 1.00 79.88 227 HIS A C 1
ATOM 1804 O O . HIS A 1 227 ? -13.521 4.289 29.428 1.00 79.88 227 HIS A O 1
ATOM 1810 N N . ALA A 1 228 ? -14.134 3.489 27.416 1.00 80.00 228 ALA A N 1
ATOM 1811 C CA . ALA A 1 228 ? -13.787 4.701 26.679 1.00 80.00 228 ALA A CA 1
ATOM 1812 C C . ALA A 1 228 ? -14.648 5.901 27.108 1.00 80.00 228 ALA A C 1
ATOM 1814 O O . ALA A 1 228 ? -14.112 6.974 27.376 1.00 80.00 228 ALA A O 1
ATOM 1815 N N . ALA A 1 229 ? -15.965 5.712 27.253 1.00 80.94 229 ALA A N 1
ATOM 1816 C CA . ALA A 1 229 ? -16.879 6.758 27.715 1.00 80.94 229 ALA A CA 1
ATOM 1817 C C . ALA A 1 229 ? -16.559 7.222 29.142 1.00 80.94 229 ALA A C 1
ATOM 1819 O O . ALA A 1 229 ? -16.618 8.412 29.435 1.00 80.94 229 ALA A O 1
ATOM 1820 N N . GLN A 1 230 ? -16.165 6.294 30.019 1.00 81.75 230 GLN A N 1
ATOM 1821 C CA . GLN A 1 230 ? -15.752 6.619 31.381 1.00 81.75 230 GLN A CA 1
ATOM 1822 C C . GLN A 1 230 ? -14.434 7.403 31.416 1.00 81.75 230 GLN A C 1
ATOM 1824 O O . GLN A 1 230 ? -14.311 8.351 32.185 1.00 81.75 230 GLN A O 1
ATOM 1829 N N . ALA A 1 231 ? -13.458 7.036 30.581 1.00 79.12 231 ALA A N 1
ATOM 1830 C CA . ALA A 1 231 ? -12.190 7.758 30.476 1.00 79.12 231 ALA A CA 1
ATOM 1831 C C . ALA A 1 231 ? -12.355 9.174 29.891 1.00 79.12 231 ALA A C 1
ATOM 1833 O O . ALA A 1 231 ? -11.558 10.058 30.193 1.00 79.12 231 ALA A O 1
ATOM 1834 N N . GLN A 1 232 ? -13.385 9.385 29.068 1.00 77.12 232 GLN A N 1
ATOM 1835 C CA . GLN A 1 232 ? -13.672 10.647 28.377 1.00 77.12 232 GLN A CA 1
ATOM 1836 C C . GLN A 1 232 ? -14.682 11.539 29.115 1.00 77.12 232 GLN A C 1
ATOM 1838 O O . GLN A 1 232 ? -15.010 12.607 28.607 1.00 77.12 232 GLN A O 1
ATOM 1843 N N . ASP A 1 233 ? -15.167 11.112 30.288 1.00 82.19 233 ASP A N 1
ATOM 1844 C CA . ASP A 1 233 ? -16.246 11.772 31.039 1.00 82.19 233 ASP A CA 1
ATOM 1845 C C . ASP A 1 233 ? -17.491 12.045 30.167 1.00 82.19 233 ASP A C 1
ATOM 1847 O O . ASP A 1 233 ? -18.094 13.116 30.200 1.00 82.19 233 ASP A O 1
ATOM 1851 N N . ASP A 1 234 ? -17.866 11.057 29.343 1.00 83.19 234 ASP A N 1
ATOM 1852 C CA . ASP A 1 234 ? -19.035 11.098 28.462 1.00 83.19 234 ASP A CA 1
ATOM 1853 C C . ASP A 1 234 ? -20.193 10.277 29.067 1.00 83.19 234 ASP A C 1
ATOM 1855 O O . ASP A 1 234 ? -20.336 9.075 28.796 1.00 83.19 234 ASP A O 1
ATOM 1859 N N . PRO A 1 235 ? -21.056 10.894 29.898 1.00 84.06 235 PRO A N 1
ATOM 1860 C CA . PRO A 1 235 ? -22.134 10.184 30.580 1.00 84.06 235 PRO A CA 1
ATOM 1861 C C . PRO A 1 235 ? -23.205 9.656 29.617 1.00 84.06 235 PRO A C 1
ATOM 1863 O O . PRO A 1 235 ? -23.898 8.691 29.947 1.00 84.06 235 PRO A O 1
ATOM 1866 N N . VAL A 1 236 ? -23.350 10.261 28.432 1.00 86.56 236 VAL A N 1
ATOM 1867 C CA . VAL A 1 236 ? -24.370 9.877 27.448 1.00 86.56 236 VAL A CA 1
ATOM 1868 C C . VAL A 1 236 ? -24.001 8.540 26.821 1.00 86.56 236 VAL A C 1
ATOM 1870 O O . VAL A 1 236 ? -24.801 7.601 26.851 1.00 86.56 236 VAL A O 1
ATOM 1873 N N . HIS A 1 237 ? -22.779 8.422 26.302 1.00 83.31 237 HIS A N 1
ATOM 1874 C CA . HIS A 1 237 ? -22.324 7.172 25.699 1.00 83.31 237 HIS A CA 1
ATOM 1875 C C . HIS A 1 237 ? -22.060 6.088 26.752 1.00 83.31 237 HIS A C 1
ATOM 1877 O O . HIS A 1 237 ? -22.287 4.910 26.473 1.00 83.31 237 HIS A O 1
ATOM 1883 N N . PHE A 1 238 ? -21.682 6.460 27.980 1.00 84.38 238 PHE A N 1
ATOM 1884 C CA . PHE A 1 238 ? -21.565 5.511 29.089 1.00 84.38 238 PHE A CA 1
ATOM 1885 C C . PHE A 1 238 ? -22.913 4.859 29.428 1.00 84.38 238 PHE A C 1
ATOM 1887 O O . PHE A 1 238 ? -23.011 3.632 29.513 1.00 84.38 238 PHE A O 1
ATOM 1894 N N . LEU A 1 239 ? -23.974 5.665 29.566 1.00 85.88 239 LEU A N 1
ATOM 1895 C CA . LEU A 1 239 ? -25.324 5.158 29.814 1.00 85.88 239 LEU A CA 1
ATOM 1896 C C . LEU A 1 239 ? -25.831 4.305 28.643 1.00 85.88 239 LEU A C 1
ATOM 1898 O O . LEU A 1 239 ? -26.413 3.244 28.867 1.00 85.88 239 LEU A O 1
ATOM 1902 N N . ALA A 1 240 ? -25.584 4.736 27.402 1.00 85.06 240 ALA A N 1
ATOM 1903 C CA . ALA A 1 240 ? -25.959 3.973 26.214 1.00 85.06 240 ALA A CA 1
ATOM 1904 C C . ALA A 1 240 ? -25.300 2.581 26.192 1.00 85.06 240 ALA A C 1
ATOM 1906 O O . ALA A 1 240 ? -25.981 1.588 25.939 1.00 85.06 240 ALA A O 1
ATOM 1907 N N . ALA A 1 241 ? -24.006 2.492 26.522 1.00 84.12 241 ALA A N 1
ATOM 1908 C CA . ALA A 1 241 ? -23.290 1.221 26.606 1.00 84.12 241 ALA A CA 1
ATOM 1909 C C . ALA A 1 241 ? -23.867 0.301 27.699 1.00 84.12 241 ALA A C 1
ATOM 1911 O O . ALA A 1 241 ? -24.079 -0.884 27.448 1.00 84.12 241 ALA A O 1
ATOM 1912 N N . LEU A 1 242 ? -24.180 0.837 28.886 1.00 86.12 242 LEU A N 1
ATOM 1913 C CA . LEU A 1 242 ? -24.774 0.065 29.987 1.00 86.12 242 LEU A CA 1
ATOM 1914 C C . LEU A 1 242 ? -26.128 -0.555 29.622 1.00 86.12 242 LEU A C 1
ATOM 1916 O O . LEU A 1 242 ? -26.367 -1.722 29.931 1.00 86.12 242 LEU A O 1
ATOM 1920 N N . ILE A 1 243 ? -26.996 0.205 28.946 1.00 87.94 243 ILE A N 1
ATOM 1921 C CA . ILE A 1 243 ? -28.317 -0.278 28.516 1.00 87.94 243 ILE A CA 1
ATOM 1922 C C . ILE A 1 243 ? -28.173 -1.477 27.569 1.00 87.94 243 ILE A C 1
ATOM 1924 O O . ILE A 1 243 ? -28.909 -2.455 27.698 1.00 87.94 243 ILE A O 1
ATOM 1928 N N . GLU A 1 244 ? -27.227 -1.427 26.629 1.00 86.81 244 GLU A N 1
ATOM 1929 C CA . GLU A 1 244 ? -26.996 -2.530 25.690 1.00 86.81 244 GLU A CA 1
ATOM 1930 C C . GLU A 1 244 ? -26.376 -3.761 26.371 1.00 86.81 244 GLU A C 1
ATOM 1932 O O . GLU A 1 244 ? -26.798 -4.886 26.097 1.00 86.81 244 GLU A O 1
ATOM 1937 N N . VAL A 1 245 ? -25.461 -3.574 27.332 1.00 82.06 245 VAL A N 1
ATOM 1938 C CA . VAL A 1 245 ? -24.935 -4.679 28.159 1.00 82.06 245 VAL A CA 1
ATOM 1939 C C . VAL A 1 245 ? -26.053 -5.356 28.960 1.00 82.06 245 VAL A C 1
ATOM 1941 O O . VAL A 1 245 ? -26.109 -6.585 29.025 1.00 82.06 245 VAL A O 1
ATOM 1944 N N . GLU A 1 246 ? -26.966 -4.583 29.553 1.00 82.25 246 GLU A N 1
ATOM 1945 C CA . GLU A 1 246 ? -28.077 -5.131 30.337 1.00 82.25 246 GLU A CA 1
ATOM 1946 C C . GLU A 1 246 ? -29.091 -5.886 29.461 1.00 82.25 246 GLU A C 1
ATOM 1948 O O . GLU A 1 246 ? -29.597 -6.932 29.869 1.00 82.25 246 GLU A O 1
ATOM 1953 N N . LYS A 1 247 ? -29.365 -5.399 28.243 1.00 79.12 247 LYS A N 1
ATOM 1954 C CA . LYS A 1 247 ? -30.198 -6.118 27.264 1.00 79.12 247 LYS A CA 1
ATOM 1955 C C . LYS A 1 247 ? -29.568 -7.447 26.853 1.00 79.12 247 LYS A C 1
ATOM 1957 O O . LYS A 1 247 ? -30.270 -8.453 26.825 1.00 79.12 247 LYS A O 1
ATOM 1962 N N . ALA A 1 248 ? -28.264 -7.460 26.578 1.00 68.38 248 ALA A N 1
ATOM 1963 C CA . ALA A 1 248 ? -27.544 -8.667 26.179 1.00 68.38 248 ALA A CA 1
ATOM 1964 C C . ALA A 1 248 ? -27.482 -9.728 27.294 1.00 68.38 248 ALA A C 1
ATOM 1966 O O . ALA A 1 248 ? -27.468 -10.915 27.000 1.00 68.38 248 ALA A O 1
ATOM 1967 N N . GLY A 1 249 ? -27.483 -9.320 28.570 1.00 60.53 249 GLY A N 1
ATOM 1968 C CA . GLY A 1 249 ? -27.525 -10.238 29.716 1.00 60.53 249 GLY A CA 1
ATOM 1969 C C . GLY A 1 249 ? -28.916 -10.788 30.070 1.00 60.53 249 GLY A C 1
ATOM 1970 O O . GLY A 1 249 ? -29.012 -11.660 30.933 1.00 60.53 249 GLY A O 1
ATOM 1971 N N . LYS A 1 250 ? -29.989 -10.272 29.454 1.00 56.25 250 LYS A N 1
ATOM 1972 C CA . LYS A 1 250 ? -31.383 -10.716 29.661 1.00 56.25 250 LYS A CA 1
ATOM 1973 C C . LYS A 1 250 ? -31.936 -11.573 28.509 1.00 56.25 250 LYS A C 1
ATOM 1975 O O . LYS A 1 250 ? -33.071 -12.037 28.627 1.00 56.25 250 LYS A O 1
ATOM 1980 N N . ALA A 1 251 ? -31.180 -11.738 27.422 1.00 50.12 251 ALA A N 1
ATOM 1981 C CA . ALA A 1 251 ? -31.497 -12.598 26.278 1.00 50.12 251 ALA A CA 1
ATOM 1982 C C . ALA A 1 251 ? -30.888 -13.996 26.456 1.00 50.12 251 ALA A C 1
ATOM 1984 O O . ALA A 1 251 ? -31.521 -14.962 25.976 1.00 50.12 251 ALA A O 1
#